Protein AF-A0A3N5R1Q4-F1 (afdb_monomer)

Mean predicted aligned error: 13.25 Å

Radius of gyration: 40.18 Å; Cα contacts (8 Å, |Δi|>4): 562; chains: 1; bounding box: 82×66×126 Å

Secondary structure (DSSP, 8-state):
-EEESS-S-----TTEEEEE-EEEPTTEEEEEEEESS-B--SSEEEEEE-S---EEEEEEE-EEEEEEEEEETTEE-TT-EEETSTT--B--TTSEEEEEEETT--EEEEEE-TTEEEESS-EEE-S--S-EE--EEEEE-SEEEEEEEEEETTEE-TT-EEETSSS--B--TTSEEEEEEETT--EEEEEE-TTEEEESS-EEE-S--S-B----EEEEE------------S--------SS----------SS-------PPPPP--

Nearest PDB structures (foldseek):
  6fwv-assembly2_B  TM=3.853E-01  e=6.418E-07  Bacillus anthracis
  6fwv-assembly1_A  TM=3.737E-01  e=1.645E-06  Bacillus anthracis
  8fia-assembly1_A-2  TM=6.520E-01  e=3.779E-04  Drosophila melanogaster
  5xya-assembly1_A  TM=3.324E-01  e=1.920E-05  Streptococcus pyogenes
  7edd-assembly1_A  TM=3.340E-01  e=3.238E-05  Streptococcus pyogenes

Solvent-accessible surface area (backbone atoms only — not comparable to full-atom values): 15985 Å² total; per-residue (Å²): 84,57,50,53,83,69,72,79,93,79,90,73,58,79,57,30,68,50,75,46,39,72,48,52,36,93,56,28,38,78,69,29,40,36,71,78,49,71,48,70,66,75,63,37,74,48,68,58,41,78,67,93,76,52,76,43,82,39,50,43,75,37,70,31,42,47,31,37,39,31,24,45,85,92,41,38,40,52,63,34,28,32,37,61,44,70,87,42,43,50,17,41,77,71,4,41,40,65,33,73,42,52,47,61,39,68,35,58,36,34,68,46,44,92,58,47,47,50,44,62,60,56,48,77,49,68,58,34,82,58,70,45,76,57,67,32,42,41,44,71,52,61,60,30,43,45,26,25,39,33,26,39,97,86,39,45,38,51,66,33,32,41,39,58,56,98,58,95,36,52,19,40,81,71,4,40,37,70,44,78,42,53,52,58,39,68,38,53,41,31,71,49,47,92,65,50,45,53,46,62,63,55,50,75,46,71,54,37,75,58,69,42,71,74,64,55,34,40,44,43,73,54,85,76,76,75,80,82,85,72,77,86,84,84,85,90,84,79,85,78,84,63,100,70,87,86,78,84,77,82,85,76,87,57,103,75,69,90,76,92,78,90,76,82,87,78,80,86,81,130

Sequence (270 aa):
GGSTDKNGNNSVNFGGSFTVTATPNTGYHFTGWTGSLSGTTNPMTISNVTANMTVTANFAINTYTISGTVTAGVSGVSNVTMNGLPGSPRTNASGQYSATVNHDSSHIVTPSLVNYSFIPASYTHSHVTANQTQNYTATASTNYEISGRVTRNGAGLPGVTMNGFSGTVTTNPSGDYTATVARGSTVTVRPSLSGYSFSPVSQTHVNVIANLQNQNFTASANSTTPSADGGGGGGGCFVIASASGSWVMCLLLLPAGLILSRFRSLAKKE

Structure (mmCIF, N/CA/C/O backbone):
data_AF-A0A3N5R1Q4-F1
#
_entry.id   AF-A0A3N5R1Q4-F1
#
loop_
_atom_site.group_PDB
_atom_site.id
_atom_site.type_symbol
_atom_site.label_atom_id
_atom_site.label_alt_id
_atom_site.label_comp_id
_atom_site.label_asym_id
_atom_site.label_entity_id
_atom_site.label_seq_id
_atom_site.pdbx_PDB_ins_code
_atom_site.Cartn_x
_atom_site.Cartn_y
_atom_site.Cartn_z
_atom_site.occupancy
_atom_site.B_iso_or_equiv
_atom_site.auth_seq_id
_atom_site.auth_comp_id
_atom_site.auth_asym_id
_atom_site.auth_atom_id
_atom_site.pdbx_PDB_model_num
ATOM 1 N N . GLY A 1 1 ? -8.948 -7.198 29.315 1.00 89.44 1 GLY A N 1
ATOM 2 C CA . GLY A 1 1 ? -9.545 -5.904 28.938 1.00 89.44 1 GLY A CA 1
ATOM 3 C C . GLY A 1 1 ? -9.941 -5.032 30.121 1.00 89.44 1 GLY A C 1
ATOM 4 O O . GLY A 1 1 ? -10.183 -3.853 29.922 1.00 89.44 1 GLY A O 1
ATOM 5 N N . GLY A 1 2 ? -9.990 -5.560 31.343 1.00 95.88 2 GLY A N 1
ATOM 6 C CA . GLY A 1 2 ? -10.344 -4.803 32.541 1.00 95.88 2 GLY A CA 1
ATOM 7 C C . GLY A 1 2 ? -10.473 -5.742 33.732 1.00 95.88 2 GLY A C 1
ATOM 8 O O . GLY A 1 2 ? -10.139 -6.926 33.618 1.00 95.88 2 GLY A O 1
ATOM 9 N N . SER A 1 3 ? -10.982 -5.227 34.842 1.00 95.62 3 SER A N 1
ATOM 10 C CA . SER A 1 3 ? -11.286 -5.986 36.054 1.00 95.62 3 SER A CA 1
ATOM 11 C C . SER A 1 3 ? -12.625 -5.557 36.654 1.00 95.62 3 SER A C 1
ATOM 13 O O . SER A 1 3 ? -13.217 -4.557 36.246 1.00 95.62 3 SER A O 1
ATOM 15 N N . THR A 1 4 ? -13.116 -6.329 37.621 1.00 94.94 4 THR A N 1
ATOM 16 C CA . THR A 1 4 ? -14.248 -5.952 38.476 1.00 94.94 4 THR A CA 1
ATOM 17 C C . THR A 1 4 ? -13.772 -5.750 39.909 1.00 94.94 4 THR A C 1
ATOM 19 O O . THR A 1 4 ? -12.896 -6.486 40.365 1.00 94.94 4 THR A O 1
ATOM 22 N N . ASP A 1 5 ? -14.386 -4.823 40.644 1.00 93.56 5 ASP A N 1
ATOM 23 C CA . ASP A 1 5 ? -14.094 -4.578 42.067 1.00 93.56 5 ASP A CA 1
ATOM 24 C C . ASP A 1 5 ? -14.436 -5.772 42.984 1.00 93.56 5 ASP A C 1
ATOM 26 O O . ASP A 1 5 ? -13.892 -5.885 44.080 1.00 93.56 5 ASP A O 1
ATOM 30 N N . LYS A 1 6 ? -15.309 -6.681 42.529 1.00 88.94 6 LYS A N 1
ATOM 31 C CA . LYS A 1 6 ? -15.751 -7.885 43.253 1.00 88.94 6 LYS A CA 1
ATOM 32 C C . LYS A 1 6 ? -15.556 -9.146 42.414 1.00 88.94 6 LYS A C 1
ATOM 34 O O . LYS A 1 6 ? -16.506 -9.711 41.883 1.00 88.94 6 LYS A O 1
ATOM 39 N N . ASN A 1 7 ? -14.302 -9.555 42.246 1.00 83.50 7 ASN A N 1
ATOM 40 C CA . ASN A 1 7 ? -13.957 -10.739 41.459 1.00 83.50 7 ASN A CA 1
ATOM 41 C C . 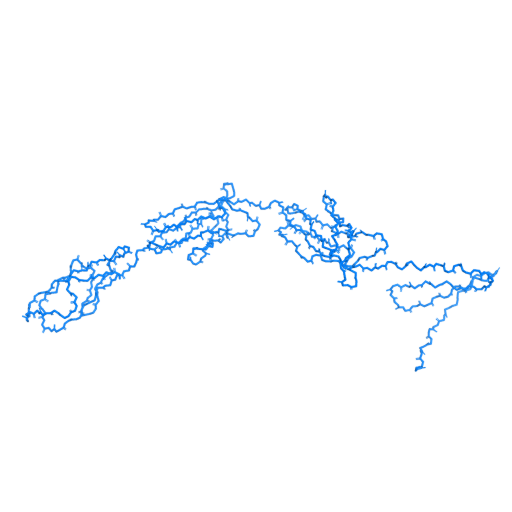ASN A 1 7 ? -14.159 -12.044 42.262 1.00 83.50 7 ASN A C 1
ATOM 43 O O . ASN A 1 7 ? -13.941 -12.066 43.472 1.00 83.50 7 ASN A O 1
ATOM 47 N N . GLY A 1 8 ? -14.538 -13.135 41.591 1.00 86.44 8 GLY A N 1
ATOM 48 C CA . GLY A 1 8 ? -14.773 -14.445 42.215 1.00 86.44 8 GLY A CA 1
ATOM 49 C C . GLY A 1 8 ? -16.121 -14.584 42.939 1.00 86.44 8 GLY A C 1
ATOM 50 O O . GLY A 1 8 ? -17.072 -13.844 42.681 1.00 86.44 8 GLY A O 1
ATOM 51 N N . ASN A 1 9 ? -16.217 -15.569 43.837 1.00 87.38 9 ASN A N 1
ATOM 52 C CA . ASN A 1 9 ? -17.453 -15.857 44.567 1.00 87.38 9 ASN A CA 1
ATOM 53 C C . ASN A 1 9 ? -17.674 -14.828 45.679 1.00 87.38 9 ASN A C 1
ATOM 55 O O . ASN A 1 9 ? -16.848 -14.691 46.579 1.00 87.38 9 ASN A O 1
ATOM 59 N N . ASN A 1 10 ? -18.816 -14.145 45.634 1.00 90.94 10 ASN A N 1
ATOM 60 C CA . ASN A 1 10 ? -19.224 -13.154 46.623 1.00 90.94 10 ASN A CA 1
ATOM 61 C C . ASN A 1 10 ? -20.573 -13.564 47.228 1.00 90.94 10 ASN A C 1
ATOM 63 O O . ASN A 1 10 ? -21.480 -13.960 46.497 1.00 90.94 10 ASN A O 1
ATOM 67 N N . SER A 1 11 ? -20.708 -13.463 48.551 1.00 91.25 11 SER A N 1
ATOM 68 C CA . SER A 1 11 ? -21.945 -13.810 49.263 1.00 91.25 11 SER A CA 1
ATOM 69 C C . SER A 1 11 ? -22.844 -12.590 49.442 1.00 91.25 11 SER A C 1
ATOM 71 O O . SER A 1 11 ? -22.376 -11.503 49.776 1.00 91.25 11 SER A O 1
ATOM 73 N N . VAL A 1 12 ? -24.147 -12.788 49.260 1.00 92.44 12 VAL A N 1
ATOM 74 C CA . VAL A 1 12 ? -25.190 -11.770 49.432 1.00 92.44 12 VAL A CA 1
ATOM 75 C C . VAL A 1 12 ? -26.334 -12.409 50.210 1.00 92.44 12 VAL A C 1
ATOM 77 O O . VAL A 1 12 ? -26.650 -13.577 49.990 1.00 92.44 12 VAL A O 1
ATOM 80 N N . ASN A 1 13 ? -26.948 -11.664 51.130 1.00 94.50 13 ASN A N 1
ATOM 81 C CA . ASN A 1 13 ? -28.128 -12.148 51.846 1.00 94.50 13 ASN A CA 1
ATOM 82 C C . ASN A 1 13 ? -29.277 -12.415 50.864 1.00 94.50 13 ASN A C 1
ATOM 84 O O . ASN A 1 13 ? -29.443 -11.676 49.894 1.00 94.50 13 ASN A O 1
ATOM 88 N N . PHE A 1 14 ? -30.097 -13.430 51.141 1.00 94.81 14 PHE A N 1
ATOM 89 C CA . PHE A 1 14 ? -31.295 -13.712 50.349 1.00 94.81 14 PHE A CA 1
ATOM 90 C C . PHE A 1 14 ? -32.215 -12.479 50.290 1.00 94.81 14 PHE A C 1
ATOM 92 O O . PHE A 1 14 ? -32.516 -11.876 51.319 1.00 94.81 14 PHE A O 1
ATOM 99 N N . GLY A 1 15 ? -32.630 -12.091 49.083 1.00 94.38 15 GLY A N 1
ATOM 100 C CA . GLY A 1 15 ? -33.403 -10.873 48.815 1.00 94.38 15 GLY A CA 1
ATOM 101 C C . GLY A 1 15 ? -32.589 -9.572 48.888 1.00 94.38 15 GLY A C 1
ATOM 102 O O . GLY A 1 15 ? -33.134 -8.490 48.679 1.00 94.38 15 GLY A O 1
ATOM 103 N N . GLY A 1 16 ? -31.287 -9.654 49.171 1.00 95.88 16 GLY A N 1
ATOM 104 C CA . GLY A 1 16 ? -30.383 -8.512 49.244 1.00 95.88 16 GLY A CA 1
ATOM 105 C C . GLY A 1 16 ? -30.008 -7.941 47.875 1.00 95.88 16 GLY A C 1
ATOM 106 O O . GLY A 1 16 ? -30.391 -8.460 46.825 1.00 95.88 16 GLY A O 1
ATOM 107 N N . SER A 1 17 ? -29.219 -6.867 47.900 1.00 93.56 17 SER A N 1
ATOM 108 C CA . SER A 1 17 ? -28.701 -6.202 46.701 1.00 93.56 17 SER A CA 1
ATOM 109 C C . SER A 1 17 ? -27.181 -6.320 46.617 1.00 93.56 17 SER A C 1
ATOM 111 O O . SER A 1 17 ? -26.494 -6.366 47.637 1.00 93.56 17 SER A O 1
ATOM 113 N N . PHE A 1 18 ? -26.653 -6.323 45.398 1.00 92.94 18 PHE A N 1
ATOM 114 C CA . PHE A 1 18 ? -25.229 -6.422 45.107 1.00 92.94 18 PHE A CA 1
ATOM 115 C C . PHE A 1 18 ? -24.842 -5.447 44.002 1.00 92.94 18 PHE A C 1
ATOM 117 O O . PHE A 1 18 ? -25.436 -5.464 42.929 1.00 92.94 18 PHE A O 1
ATOM 124 N N . THR A 1 19 ? -23.830 -4.618 44.244 1.00 94.25 19 THR A N 1
ATOM 125 C CA . THR A 1 19 ? -23.304 -3.690 43.235 1.00 94.25 19 THR A CA 1
ATOM 126 C C . THR A 1 19 ? -21.916 -4.128 42.812 1.00 94.25 19 THR A C 1
ATOM 128 O O . THR A 1 19 ? -21.058 -4.338 43.667 1.00 94.25 19 THR A O 1
ATOM 131 N N . VAL A 1 20 ? -21.677 -4.221 41.509 1.00 94.75 20 VAL A N 1
ATOM 132 C CA . VAL A 1 20 ? -20.375 -4.535 40.915 1.00 94.75 20 VAL A CA 1
ATOM 133 C C . VAL A 1 20 ? -19.974 -3.432 39.941 1.00 94.75 20 VAL A C 1
ATOM 135 O O . VAL A 1 20 ? -20.791 -2.940 39.162 1.00 94.75 20 VAL A O 1
ATOM 138 N N . THR A 1 21 ? -18.711 -3.030 40.001 1.00 96.62 21 THR A N 1
ATOM 139 C CA . THR A 1 21 ? -18.125 -2.001 39.142 1.00 96.62 21 THR A CA 1
ATOM 140 C C . THR A 1 21 ? -17.074 -2.638 38.247 1.00 96.62 21 THR A C 1
ATOM 142 O O . THR A 1 21 ? -16.165 -3.310 38.734 1.00 96.62 21 THR A O 1
ATOM 145 N N . ALA A 1 22 ? -17.188 -2.418 36.940 1.00 97.81 22 ALA A N 1
ATOM 146 C CA . ALA A 1 22 ? -16.168 -2.770 35.963 1.00 97.81 22 ALA A CA 1
ATOM 147 C C . ALA A 1 22 ? -15.206 -1.592 35.745 1.00 97.81 22 ALA A C 1
ATOM 149 O O . ALA A 1 22 ? -15.638 -0.479 35.444 1.00 97.81 22 ALA A O 1
ATOM 150 N N . THR A 1 23 ? -13.904 -1.857 35.813 1.00 97.81 23 THR A N 1
ATOM 151 C CA . THR A 1 23 ? -12.835 -0.890 35.534 1.00 97.81 23 THR A CA 1
ATOM 152 C C . THR A 1 23 ? -12.049 -1.362 34.309 1.00 97.81 23 THR A C 1
ATOM 154 O O . THR A 1 23 ? -11.341 -2.370 34.392 1.00 97.81 23 THR A O 1
ATOM 157 N N . PRO A 1 24 ? -12.176 -0.694 33.146 1.00 98.19 24 PRO A N 1
ATOM 158 C CA . PRO A 1 24 ? -11.383 -1.025 31.964 1.00 98.19 24 PRO A CA 1
ATOM 159 C C . PRO A 1 24 ? -9.888 -0.786 32.195 1.00 98.19 24 PRO A C 1
ATOM 161 O O . PRO A 1 24 ? -9.503 0.166 32.872 1.00 98.19 24 PRO A O 1
ATOM 164 N N . ASN A 1 25 ? -9.042 -1.618 31.585 1.00 98.06 25 ASN A N 1
ATOM 165 C CA . ASN A 1 25 ? -7.608 -1.330 31.501 1.00 98.06 25 ASN A CA 1
ATOM 166 C C . ASN A 1 25 ? -7.360 -0.184 30.504 1.00 98.06 25 ASN A C 1
ATOM 168 O O . ASN A 1 25 ? -8.176 0.050 29.611 1.00 98.06 25 ASN A O 1
ATOM 172 N N . THR A 1 26 ? -6.199 0.477 30.589 1.00 97.06 26 THR A N 1
ATOM 173 C CA . THR A 1 26 ? -5.763 1.460 29.581 1.00 97.06 26 THR A CA 1
ATOM 174 C C . THR A 1 26 ? -5.893 0.885 28.171 1.00 97.06 26 THR A C 1
ATOM 176 O O . THR A 1 26 ? -5.454 -0.234 27.904 1.00 97.06 26 THR A O 1
ATOM 179 N N . GLY A 1 27 ? -6.518 1.650 27.274 1.00 97.50 27 GLY A N 1
ATOM 180 C CA . GLY A 1 27 ? -6.748 1.237 25.892 1.00 97.50 27 GLY A CA 1
ATOM 181 C C . GLY A 1 27 ? -7.928 0.294 25.676 1.00 97.50 27 GLY A C 1
ATOM 182 O O . GLY A 1 27 ? -8.114 -0.166 24.556 1.00 97.50 27 GLY A O 1
ATOM 183 N N . TYR A 1 28 ? -8.737 0.017 26.698 1.00 98.50 28 TYR A N 1
ATOM 184 C CA . TYR A 1 28 ? -9.981 -0.743 26.588 1.00 98.50 28 TYR A CA 1
ATOM 185 C C . TYR A 1 28 ? -11.172 0.098 27.054 1.00 98.50 28 TYR A C 1
ATOM 187 O O . TYR A 1 28 ? -11.023 1.051 27.819 1.00 98.50 28 TYR A O 1
ATOM 195 N N . HIS A 1 29 ? -12.371 -0.297 26.640 1.00 97.94 29 HIS A N 1
ATOM 196 C CA . HIS A 1 29 ? -13.625 0.218 27.178 1.00 97.94 29 HIS A CA 1
ATOM 197 C C . HIS A 1 29 ? -14.546 -0.928 27.596 1.00 97.94 29 HIS A C 1
ATOM 199 O O . HIS A 1 29 ? -14.464 -2.051 27.090 1.00 97.94 29 HIS A O 1
ATOM 205 N N . PHE A 1 30 ? -15.421 -0.637 28.554 1.00 98.25 30 PHE A N 1
ATOM 206 C CA . PHE A 1 30 ? -16.469 -1.553 28.982 1.00 98.25 30 PHE A CA 1
ATOM 207 C C . PHE A 1 30 ? -17.562 -1.629 27.908 1.00 98.25 30 PHE A C 1
ATOM 209 O O . PHE A 1 30 ? -18.030 -0.598 27.432 1.00 98.25 30 PHE A O 1
ATOM 216 N N . THR A 1 31 ? -17.961 -2.843 27.532 1.00 98.00 31 THR A N 1
ATOM 217 C CA . THR A 1 31 ? -18.968 -3.084 26.477 1.00 98.00 31 THR A CA 1
ATOM 218 C C . THR A 1 31 ? -20.303 -3.564 27.028 1.00 98.00 31 THR A C 1
ATOM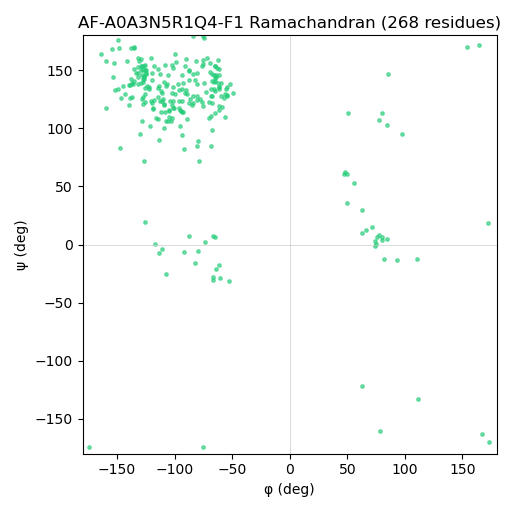 220 O O . THR A 1 31 ? -21.336 -3.339 26.405 1.00 98.00 31 THR A O 1
ATOM 223 N N . GLY A 1 32 ? -20.306 -4.195 28.203 1.00 97.81 32 GLY A N 1
ATOM 224 C CA . GLY A 1 32 ? -21.527 -4.673 28.834 1.00 97.81 32 GLY A CA 1
ATOM 225 C C . GLY A 1 32 ? -21.305 -5.851 29.772 1.00 97.81 32 GLY A C 1
ATOM 226 O O . GLY A 1 32 ? -20.237 -6.463 29.820 1.00 97.81 32 GLY A O 1
ATOM 227 N N . TRP A 1 33 ? -22.353 -6.170 30.516 1.00 97.50 33 TRP A N 1
ATOM 228 C CA . TRP A 1 33 ? -22.472 -7.342 31.369 1.00 97.50 33 TRP A CA 1
ATOM 229 C C . TRP A 1 33 ? -23.153 -8.482 30.610 1.00 97.50 33 TRP A C 1
ATOM 231 O O . TRP A 1 33 ? -24.052 -8.240 29.802 1.00 97.50 33 TRP A O 1
ATOM 241 N N . THR A 1 34 ? -22.746 -9.717 30.892 1.00 96.88 34 THR A N 1
ATOM 242 C CA . THR A 1 34 ? -23.385 -10.956 30.413 1.00 96.88 34 THR A CA 1
ATOM 243 C C . THR A 1 34 ? -23.511 -11.980 31.546 1.00 96.88 34 THR A C 1
ATOM 245 O O . THR A 1 34 ? -22.932 -11.802 32.620 1.00 96.88 34 THR A O 1
ATOM 248 N N . GLY A 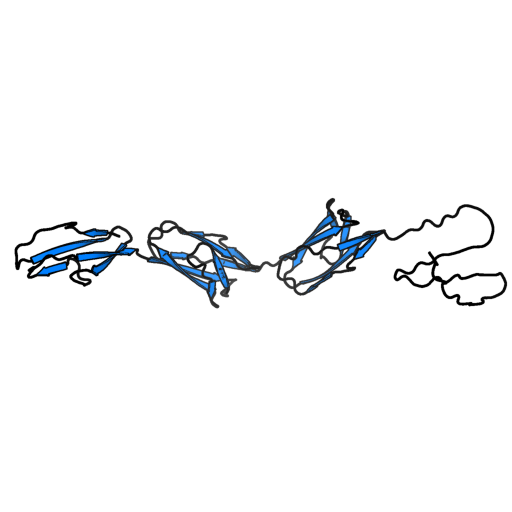1 35 ? -24.258 -13.065 31.306 1.00 94.19 35 GLY A N 1
ATOM 249 C CA . GLY A 1 35 ? -24.492 -14.151 32.261 1.00 94.19 35 GLY A CA 1
ATOM 250 C C . GLY A 1 35 ? -25.941 -14.171 32.741 1.00 94.19 35 GLY A C 1
ATOM 251 O O . GLY A 1 35 ? -26.861 -14.065 31.936 1.00 94.19 35 GLY A O 1
ATOM 252 N N . SER A 1 36 ? -26.149 -14.286 34.052 1.00 93.19 36 SER A N 1
ATOM 253 C CA . SER A 1 36 ? -27.472 -14.243 34.689 1.00 93.19 36 SER A CA 1
ATOM 254 C C . SER A 1 36 ? -28.202 -12.912 34.482 1.00 93.19 36 SER A C 1
ATOM 256 O O . SER A 1 36 ? -29.411 -12.850 34.679 1.00 93.19 36 SER A O 1
ATOM 258 N N . LEU A 1 37 ? -27.481 -11.854 34.102 1.00 88.62 37 LEU A N 1
ATOM 259 C CA . LEU A 1 37 ? -28.024 -10.559 33.705 1.00 88.62 37 LEU A CA 1
ATOM 260 C C . LEU A 1 37 ? -27.225 -9.995 32.531 1.00 88.62 37 LEU A C 1
ATOM 262 O O . LEU A 1 37 ? -26.055 -10.329 32.336 1.00 88.62 37 LEU A O 1
ATOM 266 N N . SER A 1 38 ? -27.856 -9.088 31.791 1.00 93.56 38 SER A N 1
ATOM 267 C CA . SER A 1 38 ? -27.233 -8.341 30.702 1.00 93.56 38 SER A CA 1
ATOM 268 C C . SER A 1 38 ? -27.528 -6.852 30.819 1.00 93.56 38 SER A C 1
ATOM 270 O O . SER A 1 38 ? -28.609 -6.466 31.261 1.00 93.56 38 SER A O 1
ATOM 272 N N . GLY A 1 39 ? -26.597 -6.011 30.383 1.00 93.75 39 GLY A N 1
ATOM 273 C CA . GLY A 1 39 ? -26.804 -4.564 30.345 1.00 93.75 39 GLY A CA 1
ATOM 274 C C . GLY A 1 39 ? -25.505 -3.793 30.174 1.00 93.75 39 GLY A C 1
ATOM 275 O O . GLY A 1 39 ? -24.422 -4.362 30.250 1.00 93.75 39 GLY A O 1
ATOM 276 N N . THR A 1 40 ? -25.605 -2.488 29.953 1.00 96.69 40 THR A N 1
ATOM 277 C CA . THR A 1 40 ? -24.446 -1.605 29.727 1.00 96.69 40 THR A CA 1
ATOM 278 C C . THR A 1 40 ? -24.205 -0.621 30.872 1.00 96.69 40 THR A C 1
ATOM 280 O O . THR A 1 40 ? -23.214 0.104 30.859 1.00 96.69 40 THR A O 1
ATOM 283 N N . THR A 1 41 ? -25.074 -0.604 31.887 1.00 97.19 41 THR A N 1
ATOM 284 C CA . THR A 1 41 ? -24.926 0.252 33.070 1.00 97.19 41 THR A CA 1
ATOM 285 C C . THR A 1 41 ? -23.717 -0.178 33.900 1.00 97.19 41 THR A C 1
ATOM 287 O O . THR A 1 41 ? -23.595 -1.345 34.268 1.00 97.19 41 THR A O 1
ATOM 290 N N . ASN A 1 42 ? -22.830 0.763 34.212 1.00 96.31 42 ASN A N 1
ATOM 291 C CA . ASN A 1 42 ? -21.654 0.533 35.044 1.00 96.31 42 ASN A CA 1
ATOM 292 C C . ASN A 1 42 ? -21.456 1.730 35.995 1.00 96.31 42 ASN A C 1
ATOM 294 O O . ASN A 1 42 ? -21.278 2.842 35.491 1.00 96.31 42 ASN A O 1
ATOM 298 N N . PRO A 1 43 ? -21.476 1.543 37.330 1.00 96.31 43 PRO A N 1
ATOM 299 C CA . PRO A 1 43 ? -21.662 0.279 38.061 1.00 96.31 43 PRO A CA 1
ATOM 300 C C . PRO A 1 43 ? -23.026 -0.390 37.830 1.00 96.31 43 PRO A C 1
ATOM 302 O O . PRO A 1 43 ? -24.018 0.290 37.580 1.00 96.31 43 PRO A O 1
ATOM 305 N N . MET A 1 44 ? -23.087 -1.719 37.938 1.00 94.88 44 MET A N 1
ATOM 306 C CA . MET A 1 44 ? -24.337 -2.485 37.882 1.00 94.88 44 MET A CA 1
ATOM 307 C C . MET A 1 44 ? -24.802 -2.848 39.286 1.00 94.88 44 MET A C 1
ATOM 309 O O . MET A 1 44 ? -24.041 -3.429 40.057 1.00 94.88 44 MET A O 1
ATOM 313 N N . THR A 1 45 ? -26.070 -2.571 39.589 1.00 94.69 45 THR A N 1
ATOM 314 C CA . THR A 1 45 ? -26.719 -3.003 40.832 1.00 94.69 45 THR A CA 1
ATOM 315 C C . THR A 1 45 ? -27.745 -4.085 40.533 1.00 94.69 45 THR A C 1
ATOM 317 O O . THR A 1 45 ? -28.708 -3.867 39.803 1.00 94.69 45 THR A O 1
ATOM 320 N N . ILE A 1 46 ? -27.540 -5.248 41.136 1.00 92.00 46 ILE A N 1
ATOM 321 C CA . ILE A 1 46 ? -28.463 -6.374 41.159 1.00 92.00 46 ILE A CA 1
ATOM 322 C C . ILE A 1 46 ? -29.293 -6.241 42.430 1.00 92.00 46 ILE A C 1
ATOM 324 O O . ILE A 1 46 ? -28.732 -6.163 43.520 1.00 92.00 46 ILE A O 1
ATOM 328 N N . SER A 1 47 ? -30.615 -6.195 42.308 1.00 93.81 47 SER A N 1
ATOM 329 C CA . SER A 1 47 ? -31.525 -6.155 43.456 1.00 93.81 47 SER A CA 1
ATOM 330 C C . SER A 1 47 ? -32.253 -7.486 43.607 1.00 93.81 47 SER A C 1
ATOM 332 O O . SER A 1 47 ? -32.429 -8.208 42.626 1.00 93.81 47 SER A O 1
ATOM 334 N N . ASN A 1 48 ? -32.676 -7.797 44.834 1.00 93.06 48 ASN A N 1
ATOM 335 C CA . ASN A 1 48 ? -33.459 -8.988 45.157 1.00 93.06 48 ASN A CA 1
ATOM 336 C C . ASN A 1 48 ? -32.785 -10.311 44.727 1.00 93.06 48 ASN A C 1
ATOM 338 O O . ASN A 1 48 ? -33.373 -11.135 44.024 1.00 93.06 48 ASN A O 1
ATOM 342 N N . VAL A 1 49 ? -31.530 -10.518 45.141 1.00 93.81 49 VAL A N 1
ATOM 343 C CA . VAL A 1 49 ? -30.765 -11.741 44.845 1.00 93.81 49 VAL A CA 1
ATOM 344 C C . VAL A 1 49 ? -31.353 -12.920 45.624 1.00 93.81 49 VAL A C 1
ATOM 346 O O . VAL A 1 49 ? -31.222 -13.003 46.842 1.00 93.81 49 VAL A O 1
ATOM 349 N N . THR A 1 50 ? -32.006 -13.845 44.923 1.00 95.50 50 THR A N 1
ATOM 350 C CA . THR A 1 50 ? -32.700 -15.005 45.524 1.00 95.50 50 THR A CA 1
ATOM 351 C C . THR A 1 50 ? -32.070 -16.353 45.168 1.00 95.50 50 THR A C 1
ATOM 353 O 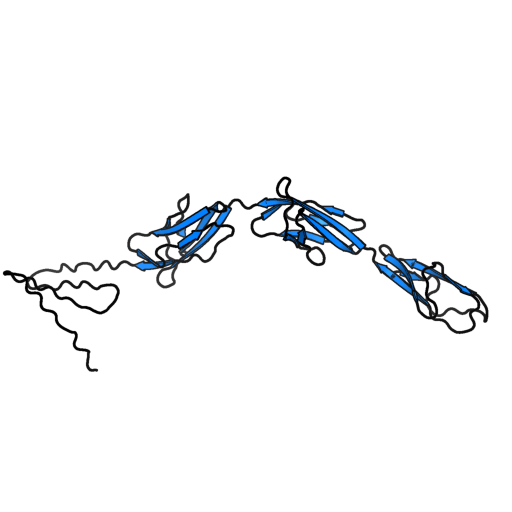O . THR A 1 50 ? -32.444 -17.378 45.733 1.00 95.50 50 THR A O 1
ATOM 356 N N . ALA A 1 51 ? -31.090 -16.365 44.265 1.00 94.44 51 ALA A N 1
ATOM 357 C CA . ALA A 1 51 ? -30.340 -17.546 43.855 1.00 94.44 51 ALA A CA 1
ATOM 358 C C . ALA A 1 51 ? -28.904 -17.157 43.481 1.00 94.44 51 ALA A C 1
ATOM 360 O O . ALA A 1 51 ? -28.592 -15.975 43.325 1.00 94.44 51 ALA A O 1
ATOM 361 N N . ASN A 1 52 ? -28.035 -18.154 43.309 1.00 93.50 52 ASN A N 1
ATOM 362 C CA . ASN A 1 52 ? -26.680 -17.927 42.810 1.00 93.50 52 ASN A CA 1
ATOM 363 C C . ASN A 1 52 ? -26.728 -17.327 41.400 1.00 93.50 52 ASN A C 1
ATOM 365 O O . ASN A 1 52 ? -27.451 -17.818 40.533 1.00 93.50 52 ASN A O 1
ATOM 369 N N . MET A 1 53 ? -25.928 -16.287 41.169 1.00 93.19 53 MET A N 1
ATOM 370 C CA . MET A 1 53 ? -25.845 -15.590 39.887 1.00 93.19 53 MET A CA 1
ATOM 371 C C . MET A 1 53 ? -24.402 -15.555 39.399 1.00 93.19 53 MET A C 1
ATOM 373 O O . MET A 1 53 ? -23.466 -15.437 40.188 1.00 93.19 53 MET A O 1
ATOM 377 N N . THR A 1 54 ? -24.225 -15.617 38.085 1.00 93.38 54 THR A N 1
ATOM 378 C CA . THR A 1 54 ? -22.930 -15.426 37.434 1.00 93.38 54 THR A CA 1
ATOM 379 C C . THR A 1 54 ? -23.040 -14.227 36.516 1.00 93.38 54 THR A C 1
ATOM 381 O O . THR A 1 54 ? -23.830 -14.240 35.578 1.00 93.38 54 THR A O 1
ATOM 384 N N . VAL A 1 55 ? -22.257 -13.187 36.783 1.00 94.00 55 VAL A N 1
ATOM 385 C CA . VAL A 1 55 ? -22.164 -12.002 35.925 1.00 94.00 55 VAL A CA 1
ATOM 386 C C . VAL A 1 55 ? -20.735 -11.845 35.431 1.00 94.00 55 VAL A C 1
ATOM 388 O O . VAL A 1 55 ? -19.781 -12.119 36.154 1.00 94.00 55 VAL A O 1
ATOM 391 N N . THR A 1 56 ? -20.576 -11.440 34.178 1.00 95.56 56 THR A N 1
ATOM 392 C CA . THR A 1 56 ? -19.274 -11.266 33.529 1.00 95.56 56 THR A CA 1
ATOM 393 C C . THR A 1 56 ? -19.190 -9.876 32.916 1.00 95.56 56 THR A C 1
ATOM 395 O O . THR A 1 56 ? -20.076 -9.480 32.162 1.00 95.56 56 THR A O 1
ATOM 398 N N . ALA A 1 57 ? -18.130 -9.133 33.246 1.00 96.88 57 ALA A N 1
ATOM 399 C CA . ALA A 1 57 ? -17.811 -7.860 32.605 1.00 96.88 57 ALA A CA 1
ATOM 400 C C . ALA A 1 57 ? -17.101 -8.104 31.269 1.00 96.88 57 ALA A C 1
ATOM 402 O O . ALA A 1 57 ? -16.073 -8.782 31.229 1.00 96.88 57 ALA A O 1
ATOM 403 N N . ASN A 1 58 ? -17.601 -7.503 30.193 1.00 97.81 58 ASN A N 1
ATOM 404 C CA . ASN A 1 58 ? -17.009 -7.611 28.864 1.00 97.81 58 ASN A CA 1
ATOM 405 C C . ASN A 1 58 ? -16.322 -6.301 28.484 1.00 97.81 58 ASN A C 1
ATOM 407 O O . ASN A 1 58 ? -16.862 -5.208 28.681 1.00 97.81 58 ASN A O 1
ATOM 411 N N . PHE A 1 59 ? -15.145 -6.408 27.877 1.00 98.44 59 PHE A N 1
ATOM 412 C CA . PHE A 1 59 ? -14.336 -5.267 27.462 1.00 98.44 59 PHE A CA 1
ATOM 413 C C . PHE A 1 59 ? -13.867 -5.454 26.024 1.00 98.44 59 PHE A C 1
ATOM 415 O O . PHE A 1 59 ? -13.503 -6.565 25.640 1.00 98.44 59 PHE A O 1
ATOM 422 N N . ALA A 1 60 ? -13.791 -4.361 25.272 1.00 98.19 60 ALA A N 1
ATOM 423 C CA . ALA A 1 60 ? -13.199 -4.335 23.940 1.00 98.19 60 ALA A CA 1
ATOM 424 C C . ALA A 1 60 ? -12.014 -3.370 23.907 1.00 98.19 60 ALA A C 1
ATOM 426 O O . ALA A 1 60 ? -11.987 -2.377 24.636 1.00 98.19 60 ALA A O 1
ATOM 427 N N . ILE A 1 61 ? -11.013 -3.693 23.087 1.00 98.31 61 ILE A N 1
ATOM 428 C CA . ILE A 1 61 ? -9.886 -2.794 22.845 1.00 98.31 61 ILE A CA 1
ATOM 429 C C . ILE A 1 61 ? -10.384 -1.566 22.078 1.00 98.31 61 ILE A C 1
ATOM 431 O O . ILE A 1 61 ? -11.235 -1.669 21.192 1.00 98.31 61 ILE A O 1
ATOM 435 N N . ASN A 1 62 ? -9.870 -0.396 22.431 1.00 98.38 62 ASN A N 1
ATOM 436 C CA . ASN A 1 62 ? -10.115 0.824 21.683 1.00 98.38 62 ASN A CA 1
ATOM 437 C C . ASN A 1 62 ? -9.437 0.713 20.320 1.00 98.38 62 ASN A C 1
ATOM 439 O O . ASN A 1 62 ? -8.376 0.098 20.178 1.00 98.38 62 ASN A O 1
ATOM 443 N N . THR A 1 63 ? -10.052 1.321 19.316 1.00 98.44 63 THR A N 1
ATOM 444 C CA . THR A 1 63 ? -9.517 1.339 17.960 1.00 98.44 63 THR A CA 1
ATOM 445 C C . THR A 1 63 ? -9.411 2.768 17.459 1.00 98.44 63 THR A C 1
ATOM 447 O O . THR A 1 63 ? -10.177 3.641 17.868 1.00 98.44 63 THR A O 1
ATOM 450 N N . TYR A 1 64 ? -8.439 2.997 16.585 1.00 98.69 64 TYR A N 1
ATOM 451 C CA . TYR A 1 64 ? -8.158 4.287 15.972 1.00 98.69 64 TYR A CA 1
ATOM 452 C C . TYR A 1 64 ? -7.994 4.129 14.471 1.00 98.69 64 TYR A C 1
ATOM 454 O O . TYR A 1 64 ? -7.730 3.037 13.970 1.00 98.69 64 TYR A O 1
ATOM 462 N N . THR A 1 65 ? -8.140 5.227 13.743 1.00 98.62 65 THR A N 1
ATOM 463 C CA . THR A 1 65 ? -7.946 5.245 12.296 1.00 98.62 65 THR A CA 1
ATOM 464 C C . THR A 1 65 ? -6.593 5.839 11.938 1.00 98.62 65 THR A C 1
ATOM 466 O O . THR A 1 65 ? -6.270 6.946 12.374 1.00 98.62 65 THR A O 1
ATOM 469 N N . ILE A 1 66 ? -5.841 5.143 11.087 1.00 98.75 66 ILE A N 1
ATOM 470 C CA . ILE A 1 66 ? -4.743 5.729 10.316 1.00 98.75 66 ILE A CA 1
ATOM 471 C C . ILE A 1 66 ? -5.274 5.980 8.910 1.00 98.75 66 ILE A C 1
ATOM 473 O O . ILE A 1 66 ? -5.646 5.042 8.203 1.00 98.75 66 ILE A O 1
ATOM 477 N N . SER A 1 67 ? -5.311 7.242 8.504 1.00 98.56 67 SER A N 1
ATOM 478 C CA . SER A 1 67 ? -5.859 7.654 7.211 1.00 98.56 67 SER A CA 1
ATOM 479 C C . SER A 1 67 ? -4.967 8.661 6.508 1.00 98.56 67 SER A C 1
ATOM 481 O O . SER A 1 67 ? -4.047 9.222 7.095 1.00 98.56 67 SER A O 1
ATOM 483 N N . GLY A 1 68 ? -5.259 8.931 5.246 1.00 98.56 68 GLY A N 1
ATOM 484 C CA . GLY A 1 68 ? -4.589 9.995 4.524 1.00 98.56 68 GLY A CA 1
ATOM 485 C C . GLY A 1 68 ? -4.840 9.930 3.037 1.00 98.56 68 GLY A C 1
ATOM 486 O O . GLY A 1 68 ? -5.773 9.273 2.570 1.00 98.56 68 GLY A O 1
ATOM 487 N N . THR A 1 69 ? -4.001 10.641 2.297 1.00 98.56 69 THR A N 1
ATOM 488 C CA . THR A 1 69 ? -4.078 10.731 0.842 1.00 98.56 69 THR A CA 1
ATOM 489 C C . THR A 1 69 ? -2.750 10.401 0.190 1.00 98.56 69 THR A C 1
ATOM 491 O O . THR A 1 69 ? -1.684 10.641 0.755 1.00 98.56 69 THR A O 1
ATOM 494 N N . VAL A 1 70 ? -2.828 9.864 -1.022 1.00 98.69 70 VAL A N 1
ATOM 495 C CA . VAL A 1 70 ? -1.698 9.701 -1.925 1.00 98.69 70 VAL A CA 1
ATOM 496 C C . VAL A 1 70 ? -1.975 10.501 -3.191 1.00 98.69 70 VAL A C 1
ATOM 498 O O . VAL A 1 70 ? -2.941 10.214 -3.902 1.00 98.69 70 VAL A O 1
ATOM 501 N N . THR A 1 71 ? -1.150 11.509 -3.475 1.00 98.25 71 THR A N 1
ATOM 502 C CA . THR A 1 71 ? -1.372 12.431 -4.598 1.00 98.25 71 THR A CA 1
ATOM 503 C C . THR A 1 71 ? -0.168 12.530 -5.526 1.00 98.25 71 THR A C 1
ATOM 505 O O . THR A 1 71 ? 0.977 12.499 -5.091 1.00 98.25 71 THR A O 1
ATOM 508 N N . ALA A 1 72 ? -0.422 12.682 -6.824 1.00 95.88 72 ALA A N 1
ATOM 509 C CA . ALA A 1 72 ? 0.563 13.084 -7.820 1.00 95.88 72 ALA A CA 1
ATOM 510 C C . ALA A 1 72 ? 0.223 14.514 -8.260 1.00 95.88 72 ALA A C 1
ATOM 512 O O . ALA A 1 72 ? -0.723 14.744 -9.020 1.00 95.88 72 ALA A O 1
ATOM 513 N N . GLY A 1 73 ? 0.944 15.496 -7.714 1.00 92.00 73 GLY A N 1
ATOM 514 C CA . GLY A 1 73 ? 0.534 16.898 -7.793 1.00 92.00 73 GLY A CA 1
ATOM 515 C C . GLY A 1 73 ? -0.803 17.112 -7.074 1.00 92.00 73 GLY A C 1
ATOM 516 O O . GLY A 1 73 ? -0.927 16.803 -5.892 1.00 92.00 73 GLY A O 1
ATOM 517 N N . VAL A 1 74 ? -1.811 17.610 -7.794 1.00 91.38 74 VAL A N 1
ATOM 518 C CA . VAL A 1 74 ? -3.173 17.839 -7.263 1.00 91.38 74 VAL A CA 1
ATOM 519 C C . VAL A 1 74 ? -4.123 16.655 -7.469 1.00 91.38 74 VAL A C 1
ATOM 521 O O . VAL A 1 74 ? -5.255 16.686 -6.997 1.00 91.38 74 VAL A O 1
ATOM 524 N N . SER A 1 75 ? -3.692 15.620 -8.196 1.00 94.94 75 SER A N 1
ATOM 525 C CA . SER A 1 75 ? -4.537 14.466 -8.518 1.00 94.94 75 SER A CA 1
ATOM 526 C C . SER A 1 75 ? -4.344 13.348 -7.501 1.00 94.94 75 SER A C 1
ATOM 528 O O . SER A 1 75 ? -3.211 12.983 -7.189 1.00 94.94 75 SER A O 1
ATOM 530 N N . GLY A 1 76 ? -5.442 12.768 -7.018 1.00 97.12 76 GLY A N 1
ATOM 531 C CA . GLY A 1 76 ? -5.398 11.540 -6.228 1.00 97.12 76 GLY A CA 1
ATOM 532 C C . GLY A 1 76 ? -4.896 10.358 -7.058 1.00 97.12 76 GLY A C 1
ATOM 533 O O . GLY A 1 76 ? -5.242 10.225 -8.232 1.00 97.12 76 GLY A O 1
ATOM 534 N N . VAL A 1 77 ? -4.076 9.495 -6.459 1.00 97.62 77 VAL A N 1
ATOM 535 C CA . VAL A 1 77 ? -3.575 8.278 -7.111 1.00 97.62 77 VAL A CA 1
ATOM 536 C C . VAL A 1 77 ? -4.311 7.075 -6.549 1.00 97.62 77 VAL A C 1
ATOM 538 O O . VAL A 1 77 ? -4.179 6.758 -5.369 1.00 97.62 77 VAL A O 1
ATOM 541 N N . SER A 1 7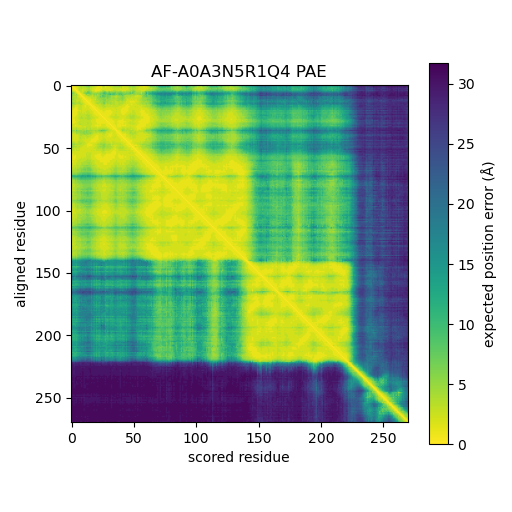8 ? -5.081 6.396 -7.396 1.00 97.94 78 SER A N 1
ATOM 542 C CA . SER A 1 78 ? -5.838 5.200 -7.019 1.00 97.94 78 SER A CA 1
ATOM 543 C C . SER A 1 78 ? -4.980 3.935 -7.027 1.00 97.94 78 SER A C 1
ATOM 545 O O . SER A 1 78 ? -3.979 3.857 -7.737 1.00 97.94 78 SER A O 1
ATOM 547 N N . ASN A 1 79 ? -5.420 2.921 -6.279 1.00 97.94 79 ASN A N 1
ATOM 548 C CA . ASN A 1 79 ? -4.829 1.584 -6.202 1.00 97.94 79 ASN A CA 1
ATOM 549 C C . ASN A 1 79 ? -3.431 1.508 -5.572 1.00 97.94 79 ASN A C 1
ATOM 551 O O . ASN A 1 79 ? -2.799 0.451 -5.625 1.00 97.94 79 ASN A O 1
ATOM 555 N N . VAL A 1 80 ? -2.966 2.572 -4.917 1.00 98.50 80 VAL A N 1
ATOM 556 C CA . VAL A 1 80 ? -1.750 2.521 -4.101 1.00 98.50 80 VAL A CA 1
ATOM 557 C C . VAL A 1 80 ? -2.027 1.626 -2.903 1.00 98.50 80 VAL A C 1
ATOM 559 O O . VAL A 1 80 ? -2.960 1.881 -2.148 1.00 98.50 80 VAL A O 1
ATOM 562 N N . THR A 1 81 ? -1.239 0.566 -2.741 1.00 98.62 81 THR A N 1
ATOM 563 C CA . THR A 1 81 ? -1.369 -0.375 -1.622 1.00 98.62 81 THR A CA 1
ATOM 564 C C . THR A 1 81 ? -0.573 0.136 -0.427 1.00 98.62 81 THR A C 1
ATOM 566 O O . THR A 1 81 ? 0.628 0.375 -0.547 1.00 98.62 81 THR A O 1
ATOM 569 N N . MET A 1 82 ? -1.223 0.283 0.728 1.00 98.56 82 MET A N 1
ATOM 570 C CA . MET A 1 82 ? -0.599 0.754 1.968 1.00 98.56 82 MET A CA 1
ATOM 571 C C . MET A 1 82 ? -0.098 -0.436 2.792 1.00 98.56 82 MET A C 1
ATOM 573 O O . MET A 1 82 ? -0.779 -0.920 3.701 1.00 98.56 82 MET A O 1
ATOM 577 N N . ASN A 1 83 ? 1.087 -0.945 2.450 1.00 98.44 83 ASN A N 1
ATOM 578 C CA . ASN A 1 83 ? 1.668 -2.101 3.137 1.00 98.44 83 ASN A CA 1
ATOM 579 C C . ASN A 1 83 ? 1.982 -1.759 4.597 1.00 98.44 83 ASN A C 1
ATOM 581 O O . ASN A 1 83 ? 2.418 -0.648 4.885 1.00 98.44 83 ASN A O 1
ATOM 585 N N . GLY A 1 84 ? 1.783 -2.720 5.501 1.00 97.50 84 GLY A N 1
ATOM 586 C CA . GLY A 1 84 ? 2.018 -2.558 6.942 1.00 97.50 84 GLY A CA 1
ATOM 587 C C . GLY A 1 84 ? 0.790 -2.128 7.754 1.00 97.50 84 GLY A C 1
ATOM 588 O O . GLY A 1 84 ? 0.796 -2.274 8.977 1.00 97.50 84 GLY A O 1
ATOM 589 N N . LEU A 1 85 ? -0.284 -1.674 7.096 1.00 98.38 85 LEU A N 1
ATOM 590 C CA . LEU A 1 85 ? -1.594 -1.483 7.729 1.00 98.38 85 LEU A CA 1
ATOM 591 C C . LEU A 1 85 ? -2.435 -2.776 7.689 1.00 98.38 85 LEU A C 1
ATOM 593 O O . LEU A 1 85 ? -2.312 -3.555 6.733 1.00 98.38 85 LEU A O 1
ATOM 597 N N . PRO A 1 86 ? -3.329 -3.005 8.675 1.00 98.06 86 PRO A N 1
ATOM 598 C CA . PRO A 1 86 ? -4.251 -4.139 8.665 1.00 98.06 86 PRO A CA 1
ATOM 599 C C . PRO A 1 86 ? -5.077 -4.195 7.375 1.00 98.06 86 PRO A C 1
ATOM 601 O O . PRO A 1 86 ? -5.664 -3.200 6.957 1.00 98.06 86 PRO A O 1
ATOM 604 N N . GLY A 1 87 ? -5.090 -5.359 6.722 1.00 97.12 87 GLY A N 1
ATOM 605 C CA . GLY A 1 87 ? -5.807 -5.571 5.459 1.00 97.12 87 GLY A CA 1
ATOM 606 C C . GLY A 1 87 ? -5.164 -4.938 4.218 1.00 97.12 87 GLY A C 1
ATOM 607 O O . GLY A 1 87 ? -5.696 -5.123 3.130 1.00 97.12 87 GLY A O 1
ATOM 608 N N . SER A 1 88 ? -4.029 -4.234 4.355 1.00 97.56 88 SER A N 1
ATOM 609 C CA . SER A 1 88 ? -3.300 -3.593 3.243 1.00 97.56 88 SER A CA 1
ATOM 610 C C . SER A 1 88 ? -4.221 -2.785 2.314 1.00 97.56 88 SER A C 1
ATOM 612 O O . SER A 1 88 ? -4.347 -3.104 1.127 1.00 97.56 88 SER A O 1
ATOM 614 N N . PRO A 1 89 ? -4.907 -1.756 2.847 1.00 98.25 89 PRO A N 1
ATOM 615 C CA . PRO A 1 89 ? -5.913 -1.025 2.097 1.00 98.25 89 PRO A CA 1
ATOM 616 C C . PRO A 1 89 ? -5.302 -0.362 0.865 1.00 98.25 89 PRO A C 1
ATOM 618 O O . PRO A 1 89 ? -4.125 0.015 0.841 1.00 98.25 89 PRO A O 1
ATOM 621 N N . ARG A 1 90 ? -6.141 -0.198 -0.156 1.00 98.62 90 ARG A N 1
ATOM 622 C CA . ARG A 1 90 ? -5.794 0.518 -1.379 1.00 98.62 90 ARG A CA 1
ATOM 623 C C . ARG A 1 90 ? -6.466 1.875 -1.421 1.00 98.62 90 ARG A C 1
ATOM 625 O O . ARG A 1 90 ? -7.599 2.020 -0.965 1.00 98.62 90 ARG A O 1
ATOM 632 N N . THR A 1 91 ? -5.783 2.852 -2.003 1.00 98.75 91 THR A N 1
ATOM 633 C CA . THR A 1 91 ? -6.368 4.173 -2.218 1.00 98.75 91 THR A CA 1
ATOM 634 C C . THR A 1 91 ? -7.530 4.132 -3.214 1.00 98.75 91 THR A C 1
ATOM 636 O O . THR A 1 91 ? -7.473 3.455 -4.247 1.00 98.75 91 THR A O 1
ATOM 639 N N . ASN A 1 92 ? -8.587 4.892 -2.929 1.00 98.38 92 ASN A N 1
ATOM 640 C CA . ASN A 1 92 ? -9.720 5.078 -3.840 1.00 98.38 92 ASN A CA 1
ATOM 641 C C . ASN A 1 92 ? -9.369 6.030 -5.012 1.00 98.38 92 ASN A C 1
ATOM 643 O O . ASN A 1 92 ? -8.222 6.448 -5.170 1.00 98.38 92 ASN A O 1
ATOM 647 N N . ALA A 1 93 ? -10.351 6.386 -5.849 1.00 97.12 93 ALA A N 1
ATOM 648 C CA . ALA A 1 93 ? -10.151 7.275 -7.003 1.00 97.12 93 ALA A CA 1
ATOM 649 C C . ALA A 1 93 ? -9.637 8.683 -6.633 1.00 97.12 93 ALA A C 1
ATOM 651 O O . ALA A 1 93 ? -8.921 9.293 -7.420 1.00 97.12 93 ALA A O 1
ATOM 652 N N . SER A 1 94 ? -9.961 9.186 -5.437 1.00 97.62 94 SER A N 1
ATOM 653 C CA . SER A 1 94 ? -9.461 10.466 -4.919 1.00 97.62 94 SER A CA 1
ATOM 654 C C . SER A 1 94 ? -8.127 10.336 -4.172 1.00 97.62 94 SER A C 1
ATOM 656 O O . SER A 1 94 ? -7.652 11.307 -3.590 1.00 97.62 94 SER A O 1
ATOM 658 N N . GLY A 1 95 ? -7.491 9.161 -4.200 1.00 98.25 95 GLY A N 1
ATOM 659 C CA . GLY A 1 95 ? -6.214 8.911 -3.534 1.00 98.25 95 GLY A CA 1
ATOM 660 C C . GLY A 1 95 ? -6.325 8.705 -2.024 1.00 98.25 95 GLY A C 1
ATOM 661 O O . GLY A 1 95 ? -5.302 8.637 -1.356 1.00 98.25 95 GLY A O 1
ATOM 662 N N . GLN A 1 96 ? -7.529 8.605 -1.461 1.00 98.69 96 GLN A N 1
ATOM 663 C CA . GLN A 1 96 ? -7.730 8.449 -0.020 1.00 98.69 96 GLN A CA 1
ATOM 664 C C . GLN A 1 96 ? -7.577 6.992 0.414 1.00 98.69 96 GLN A C 1
ATOM 666 O O . GLN A 1 96 ? -8.069 6.088 -0.264 1.00 98.69 96 GLN A O 1
ATOM 671 N N . TYR A 1 97 ? -6.966 6.774 1.576 1.00 98.62 97 TYR A N 1
ATOM 672 C CA . TYR A 1 97 ? -6.904 5.480 2.254 1.00 98.62 97 TYR A CA 1
ATOM 673 C C . TYR A 1 97 ? -7.293 5.615 3.733 1.00 98.62 97 TYR A C 1
ATOM 675 O O . TYR A 1 97 ? -7.194 6.692 4.325 1.00 98.62 97 TYR A O 1
ATOM 683 N N . SER A 1 98 ? -7.716 4.505 4.338 1.00 98.38 98 SER A N 1
ATOM 684 C CA . SER A 1 98 ? -7.982 4.405 5.775 1.00 98.38 98 SER A CA 1
ATOM 685 C C . SER A 1 98 ? -7.812 2.962 6.253 1.00 98.38 98 SER A C 1
ATOM 687 O O . SER A 1 98 ? -8.146 2.028 5.522 1.00 98.38 98 SER A O 1
ATOM 689 N N . ALA A 1 99 ? -7.299 2.786 7.468 1.00 98.50 99 ALA A N 1
ATOM 690 C CA . ALA A 1 99 ? -7.255 1.517 8.186 1.00 98.50 99 ALA A CA 1
ATOM 691 C C . ALA A 1 99 ? -7.607 1.724 9.660 1.00 98.50 99 ALA A C 1
ATOM 693 O O . ALA A 1 99 ? -7.172 2.697 10.277 1.00 98.50 99 ALA A O 1
ATOM 694 N N . THR A 1 100 ? -8.334 0.768 10.234 1.00 98.56 100 THR A N 1
ATOM 695 C CA . THR A 1 100 ? -8.574 0.696 11.676 1.00 98.56 100 THR A CA 1
ATOM 696 C C . THR A 1 100 ? -7.471 -0.125 12.336 1.00 98.56 100 THR A C 1
ATOM 698 O O . THR A 1 100 ? -7.178 -1.240 11.906 1.00 98.56 100 THR A O 1
ATOM 701 N N . VAL A 1 101 ? -6.868 0.426 13.384 1.00 98.38 101 VAL A N 1
ATOM 702 C CA . VAL A 1 101 ? -5.793 -0.190 14.165 1.00 98.38 101 VAL A CA 1
ATOM 703 C C . VAL A 1 101 ? -6.162 -0.216 15.645 1.00 98.38 101 VAL A C 1
ATOM 705 O O . VAL A 1 101 ? -6.960 0.596 16.114 1.00 98.38 101 VAL A O 1
ATOM 708 N N . ASN A 1 102 ? -5.589 -1.154 16.392 1.00 98.44 102 ASN A N 1
ATOM 709 C CA . ASN A 1 102 ? -5.831 -1.269 17.829 1.00 98.44 102 ASN A CA 1
ATOM 710 C C . ASN A 1 102 ? -5.054 -0.197 18.611 1.00 98.44 102 ASN A C 1
ATOM 712 O O . ASN A 1 102 ? -3.989 0.245 18.179 1.00 98.44 102 ASN A O 1
ATOM 716 N N . HIS A 1 103 ? -5.556 0.184 19.784 1.00 98.25 103 HIS A N 1
ATOM 717 C CA . HIS A 1 103 ? -4.834 1.039 20.725 1.00 98.25 103 HIS A CA 1
ATOM 718 C C . HIS A 1 103 ? -3.432 0.488 21.023 1.00 98.25 103 HIS A C 1
ATOM 720 O O . HIS A 1 103 ? -3.264 -0.713 21.230 1.00 98.25 103 HIS A O 1
ATOM 726 N N . ASP A 1 104 ? -2.447 1.384 21.076 1.00 97.94 104 ASP A N 1
ATOM 727 C CA . ASP A 1 104 ? -1.027 1.113 21.344 1.00 97.94 104 ASP A CA 1
ATOM 728 C C . ASP A 1 104 ? -0.321 0.227 20.300 1.00 97.94 104 ASP A C 1
ATOM 730 O O . ASP A 1 104 ? 0.821 -0.192 20.476 1.00 97.94 104 ASP A O 1
ATOM 734 N N . SER A 1 105 ? -0.973 -0.043 19.166 1.00 98.19 105 SER A N 1
ATOM 735 C CA . SER A 1 105 ? -0.321 -0.718 18.043 1.00 98.19 105 SER A CA 1
ATOM 736 C C . SER A 1 105 ? 0.728 0.180 17.383 1.00 98.19 105 SER A C 1
ATOM 738 O O . SER A 1 105 ? 0.679 1.410 17.477 1.00 98.19 105 SER A O 1
ATOM 740 N N . SER A 1 106 ? 1.692 -0.447 16.709 1.00 98.25 106 SER A N 1
ATOM 741 C CA . SER A 1 106 ? 2.715 0.241 15.921 1.00 98.25 106 SER A CA 1
ATOM 742 C C . SER A 1 106 ? 2.786 -0.350 14.514 1.00 98.25 106 SER A C 1
ATOM 744 O O . SER A 1 106 ? 2.709 -1.567 14.344 1.00 98.25 106 SER A O 1
ATOM 746 N N . HIS A 1 107 ? 2.940 0.509 13.508 1.00 98.12 107 HIS A N 1
ATOM 747 C CA . HIS A 1 107 ? 2.902 0.160 12.090 1.00 98.12 107 HIS A CA 1
ATOM 748 C C . HIS A 1 107 ? 3.977 0.916 11.309 1.00 98.12 107 HIS A C 1
ATOM 750 O O . HIS A 1 107 ? 4.143 2.121 11.483 1.00 98.12 107 HIS A O 1
ATOM 756 N N . ILE A 1 108 ? 4.658 0.227 10.391 1.00 98.31 108 ILE A N 1
ATOM 757 C CA . ILE A 1 108 ? 5.520 0.857 9.383 1.00 98.31 108 ILE A CA 1
ATOM 758 C C . ILE A 1 108 ? 4.777 0.808 8.054 1.00 98.31 108 ILE A C 1
ATOM 760 O O . ILE A 1 108 ? 4.602 -0.263 7.477 1.00 98.31 108 ILE A O 1
ATOM 764 N N . VAL A 1 109 ? 4.324 1.963 7.578 1.00 98.62 109 VAL A N 1
ATOM 765 C CA . VAL A 1 109 ? 3.480 2.077 6.390 1.00 98.62 109 VAL A CA 1
ATOM 766 C C . VAL A 1 109 ? 4.334 2.401 5.174 1.00 98.62 109 VAL A C 1
ATOM 768 O O . VAL A 1 109 ? 4.957 3.462 5.123 1.00 98.62 109 VAL A O 1
ATOM 771 N N . THR A 1 110 ? 4.343 1.494 4.196 1.00 98.50 110 THR A N 1
ATOM 772 C CA . THR A 1 110 ? 5.122 1.607 2.949 1.00 98.50 110 THR A CA 1
ATOM 773 C C . THR A 1 110 ? 4.177 1.556 1.743 1.00 98.50 110 THR A C 1
ATOM 775 O O . THR A 1 110 ? 3.710 0.467 1.384 1.00 98.50 110 THR A O 1
ATOM 778 N N . PRO A 1 111 ? 3.851 2.698 1.113 1.00 98.56 111 PRO A N 1
ATOM 779 C CA . PRO A 1 111 ? 3.009 2.713 -0.077 1.00 98.56 111 PRO A CA 1
ATOM 780 C C . PRO A 1 111 ? 3.685 1.993 -1.248 1.00 98.56 111 PRO A C 1
ATOM 782 O O . PRO A 1 111 ? 4.899 2.073 -1.431 1.00 98.56 111 PRO A O 1
ATOM 785 N N . SER A 1 112 ? 2.895 1.301 -2.064 1.00 96.88 112 SER A N 1
ATOM 786 C CA . SER A 1 112 ? 3.385 0.628 -3.265 1.00 96.88 112 SER A CA 1
ATOM 787 C C . SER A 1 112 ? 2.372 0.705 -4.401 1.00 96.88 112 SER A C 1
ATOM 789 O O . SER A 1 112 ? 1.197 0.367 -4.244 1.00 96.88 112 SER A O 1
ATOM 791 N N . LEU A 1 113 ? 2.852 1.140 -5.560 1.00 94.44 113 LEU A N 1
ATOM 792 C CA . LEU A 1 113 ? 2.181 1.046 -6.846 1.00 94.44 113 LEU A CA 1
ATOM 793 C C . LEU A 1 113 ? 3.271 0.919 -7.905 1.00 94.44 113 LEU A C 1
ATOM 795 O O . LEU A 1 113 ? 4.256 1.659 -7.876 1.00 94.44 113 LEU A O 1
ATOM 799 N N . VAL A 1 114 ? 3.096 -0.020 -8.832 1.00 85.69 114 VAL A N 1
ATOM 800 C CA . VAL A 1 114 ? 4.020 -0.201 -9.956 1.00 85.69 114 VAL A CA 1
ATOM 801 C C . VAL A 1 114 ? 4.156 1.134 -10.684 1.00 85.69 114 VAL A C 1
ATOM 803 O O . VAL A 1 114 ? 3.147 1.796 -10.925 1.00 85.69 114 VAL A O 1
ATOM 806 N N . ASN A 1 115 ? 5.389 1.517 -11.030 1.00 84.00 115 ASN A N 1
ATOM 807 C CA . ASN A 1 115 ? 5.719 2.754 -11.754 1.00 84.00 115 ASN A CA 1
ATOM 808 C C . ASN A 1 115 ? 5.575 4.058 -10.973 1.00 84.00 115 ASN A C 1
ATOM 810 O O . ASN A 1 115 ? 5.542 5.128 -11.584 1.00 84.00 115 ASN A O 1
ATOM 814 N N . TYR A 1 116 ? 5.473 3.988 -9.651 1.00 91.44 116 TYR A N 1
ATOM 815 C CA . TYR A 1 116 ? 5.467 5.165 -8.799 1.00 91.44 116 TYR A CA 1
ATOM 816 C C . TYR A 1 116 ? 6.521 5.038 -7.706 1.00 91.44 116 TYR A C 1
ATOM 818 O O . TYR A 1 116 ? 6.733 3.968 -7.138 1.00 91.44 116 TYR A O 1
ATOM 826 N N . SER A 1 117 ? 7.156 6.161 -7.392 1.00 92.69 117 SER A N 1
ATOM 827 C CA . SER A 1 117 ? 7.881 6.365 -6.143 1.00 92.69 117 SER A CA 1
ATOM 828 C C . SER A 1 117 ? 7.038 7.215 -5.196 1.00 92.69 117 SER A C 1
ATOM 830 O O . SER A 1 117 ? 6.184 7.986 -5.637 1.00 92.69 117 SER A O 1
ATOM 832 N N . PHE A 1 118 ? 7.269 7.074 -3.891 1.00 97.25 118 PHE A N 1
ATOM 833 C CA . PHE A 1 118 ? 6.483 7.745 -2.858 1.00 97.25 118 PHE A CA 1
ATOM 834 C C . PHE A 1 118 ? 7.381 8.524 -1.907 1.00 97.25 118 PHE A C 1
ATOM 836 O O . PHE A 1 118 ? 8.476 8.076 -1.564 1.00 97.25 118 PHE A O 1
ATOM 843 N N . ILE A 1 119 ? 6.906 9.691 -1.479 1.00 97.00 119 ILE A N 1
ATOM 844 C CA . ILE A 1 119 ? 7.553 10.537 -0.482 1.00 97.00 119 ILE A CA 1
ATOM 845 C C . ILE A 1 119 ? 6.523 10.865 0.612 1.00 97.00 119 ILE A C 1
ATOM 847 O O . ILE A 1 119 ? 5.496 11.465 0.297 1.00 97.00 119 ILE A O 1
ATOM 851 N N . PRO A 1 120 ? 6.775 10.505 1.881 1.00 98.19 120 PRO A N 1
ATOM 852 C CA . PRO A 1 120 ? 7.909 9.693 2.330 1.00 98.19 120 PRO A CA 1
ATOM 853 C C . PRO A 1 120 ? 7.847 8.260 1.762 1.00 98.19 120 PRO A C 1
ATOM 855 O O . PRO A 1 120 ? 6.770 7.754 1.467 1.00 98.19 120 PRO A O 1
ATOM 858 N N . ALA A 1 121 ? 8.990 7.587 1.605 1.00 96.00 121 ALA A N 1
ATOM 859 C CA . ALA A 1 121 ? 9.006 6.202 1.107 1.00 96.00 121 ALA A CA 1
ATOM 860 C C . ALA A 1 121 ? 8.351 5.222 2.100 1.00 96.00 121 ALA A C 1
ATOM 862 O O . ALA A 1 121 ? 7.741 4.232 1.704 1.00 96.00 121 ALA A O 1
ATOM 863 N N . SER A 1 122 ? 8.443 5.533 3.393 1.00 97.62 122 SER A N 1
ATOM 864 C CA . SER A 1 122 ? 7.754 4.843 4.478 1.00 97.62 122 SER A CA 1
ATOM 865 C C . SER A 1 122 ? 7.521 5.801 5.644 1.00 97.62 122 SER A C 1
ATOM 867 O O . SER A 1 122 ? 8.280 6.756 5.814 1.00 97.62 122 SER A O 1
ATOM 869 N N . TYR A 1 123 ? 6.524 5.526 6.480 1.00 98.44 123 TYR A N 1
ATOM 870 C CA . TYR A 1 123 ? 6.289 6.272 7.717 1.00 98.44 123 TYR A CA 1
ATOM 871 C C . TYR A 1 123 ? 5.964 5.324 8.873 1.00 98.44 123 TYR A C 1
ATOM 873 O O . TYR A 1 123 ? 5.204 4.372 8.694 1.00 98.44 123 TYR A O 1
ATOM 881 N N . THR A 1 124 ? 6.524 5.586 10.054 1.00 98.50 124 THR A N 1
ATOM 882 C CA . THR A 1 124 ? 6.297 4.771 11.253 1.00 98.50 124 THR A CA 1
ATOM 883 C C . THR A 1 124 ? 5.289 5.449 12.170 1.00 98.50 124 THR A C 1
ATOM 885 O O . THR A 1 124 ? 5.555 6.517 12.715 1.00 98.50 124 THR A O 1
ATOM 888 N N . HIS A 1 125 ? 4.154 4.792 12.383 1.00 98.06 125 HIS A N 1
ATOM 889 C CA . HIS A 1 125 ? 3.195 5.118 13.429 1.00 98.06 125 HIS A CA 1
ATOM 890 C C . HIS A 1 125 ? 3.524 4.272 14.660 1.00 98.06 125 HIS A C 1
ATOM 892 O O . HIS A 1 125 ? 3.400 3.051 14.608 1.00 98.06 125 HIS A O 1
ATOM 898 N N . SER A 1 126 ? 3.950 4.901 15.752 1.00 97.88 126 SER A N 1
ATOM 899 C CA . SER A 1 126 ? 4.290 4.209 17.002 1.00 97.88 126 SER A CA 1
ATOM 900 C C . SER A 1 126 ? 3.248 4.507 18.073 1.00 97.88 126 SER A C 1
ATOM 902 O O . SER A 1 126 ? 2.850 5.662 18.207 1.00 97.88 126 SER A O 1
ATOM 904 N N . HIS A 1 127 ? 2.873 3.495 18.859 1.00 97.31 127 HIS A N 1
ATOM 905 C CA . HIS A 1 127 ? 1.996 3.624 20.033 1.00 97.31 127 HIS A CA 1
ATOM 906 C C . HIS A 1 127 ? 0.730 4.447 19.729 1.00 97.31 127 HIS A C 1
ATOM 908 O O . HIS A 1 127 ? 0.522 5.545 20.249 1.00 97.31 127 HIS A O 1
ATOM 914 N N . VAL A 1 128 ? -0.105 3.956 18.810 1.00 97.88 128 VAL A N 1
ATOM 915 C CA . VAL A 1 128 ? -1.275 4.706 18.333 1.00 97.88 128 VAL A CA 1
ATOM 916 C C . VAL A 1 128 ? -2.330 4.832 19.441 1.00 97.88 128 VAL A C 1
ATOM 918 O O . VAL A 1 128 ? -2.990 3.859 19.803 1.00 97.88 128 VAL A O 1
ATOM 921 N N . THR A 1 129 ? -2.514 6.049 19.957 1.00 97.81 129 THR A N 1
ATOM 922 C CA . THR A 1 129 ? -3.475 6.391 21.032 1.00 97.81 129 THR A CA 1
ATOM 923 C C . THR A 1 129 ? -4.568 7.376 20.597 1.00 97.81 129 THR A C 1
ATOM 925 O O . THR A 1 129 ? -5.428 7.754 21.391 1.00 97.81 129 THR A O 1
ATOM 928 N N . ALA A 1 130 ? -4.551 7.796 19.332 1.00 98.38 130 ALA A N 1
ATOM 929 C CA . ALA A 1 130 ? -5.543 8.667 18.712 1.00 98.38 130 ALA A CA 1
ATOM 930 C C . ALA A 1 130 ? -5.570 8.424 17.197 1.00 98.38 130 ALA A C 1
ATOM 932 O O . ALA A 1 130 ? -4.670 7.787 16.649 1.00 98.38 130 ALA A O 1
ATOM 933 N N . ASN A 1 131 ? -6.576 8.964 16.507 1.00 98.62 13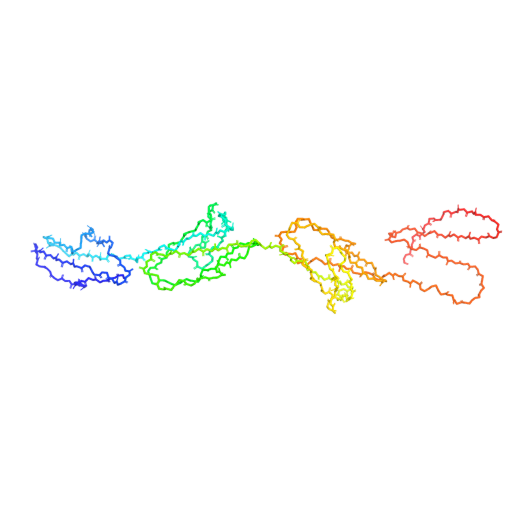1 ASN A N 1
ATOM 934 C CA . ASN A 1 131 ? -6.602 8.953 15.045 1.00 98.62 131 ASN A CA 1
ATOM 935 C C . ASN A 1 131 ? -5.394 9.719 14.490 1.00 98.62 131 ASN A C 1
ATOM 937 O O . ASN A 1 131 ? -5.073 10.809 14.962 1.00 98.62 131 ASN A O 1
ATOM 941 N N . GLN A 1 132 ? -4.742 9.159 13.475 1.00 98.50 132 GLN A N 1
ATOM 942 C CA . GLN A 1 132 ? -3.546 9.733 12.867 1.00 98.50 132 GLN A CA 1
ATOM 943 C C . GLN A 1 132 ? -3.742 9.916 11.366 1.00 98.50 132 GLN A C 1
ATOM 945 O O . GLN A 1 132 ? -4.446 9.149 10.707 1.00 98.50 132 GLN A O 1
ATOM 950 N N . THR A 1 133 ? -3.115 10.959 10.828 1.00 98.12 133 THR A N 1
ATOM 951 C CA . THR A 1 133 ? -3.149 11.262 9.398 1.00 98.12 133 THR A CA 1
ATOM 952 C C . THR A 1 133 ? -1.741 11.296 8.833 1.00 98.12 133 THR A C 1
ATOM 954 O O . THR A 1 133 ? -0.873 11.938 9.418 1.00 98.12 133 THR A O 1
ATOM 957 N N . GLN A 1 134 ? -1.527 10.646 7.690 1.00 98.25 134 GLN A N 1
ATOM 958 C CA . GLN A 1 134 ? -0.274 10.725 6.946 1.00 98.25 134 GLN A CA 1
ATOM 959 C C . GLN A 1 134 ? -0.549 10.821 5.445 1.00 98.25 134 GLN A C 1
ATOM 961 O O . GLN A 1 134 ? -1.234 9.990 4.867 1.00 98.25 134 GLN A O 1
ATOM 966 N N . ASN A 1 135 ? 0.002 11.837 4.789 1.00 98.44 135 ASN A N 1
ATOM 967 C CA . ASN A 1 135 ? -0.113 11.977 3.340 1.00 98.44 135 ASN A CA 1
ATOM 968 C C . ASN A 1 135 ? 1.173 11.527 2.650 1.00 98.44 135 ASN A C 1
ATOM 970 O O . ASN A 1 135 ? 2.264 11.634 3.212 1.00 98.44 135 ASN A O 1
ATOM 974 N N . TYR A 1 136 ? 1.040 11.059 1.417 1.00 98.50 136 TYR A N 1
ATOM 975 C CA . TYR A 1 136 ? 2.155 10.674 0.568 1.00 98.50 136 TYR A CA 1
ATOM 976 C C . TYR A 1 136 ? 2.056 11.388 -0.772 1.00 98.50 136 TYR A C 1
ATOM 978 O O . TYR A 1 136 ? 0.988 11.478 -1.374 1.00 98.50 136 TYR A O 1
ATOM 986 N N . THR A 1 137 ? 3.193 11.839 -1.275 1.00 98.19 137 THR A N 1
ATOM 987 C CA . THR A 1 137 ? 3.317 12.323 -2.645 1.00 98.19 137 THR A CA 1
ATOM 988 C C . THR A 1 137 ? 3.836 11.188 -3.509 1.00 98.19 137 THR A C 1
ATOM 990 O O . THR A 1 137 ? 4.899 10.634 -3.240 1.00 98.19 137 THR A O 1
ATOM 993 N N . ALA A 1 138 ? 3.099 10.846 -4.554 1.00 97.44 138 ALA A N 1
ATOM 994 C CA . ALA A 1 138 ? 3.481 9.877 -5.561 1.00 97.44 138 ALA A CA 1
ATOM 995 C C . ALA A 1 138 ? 4.085 10.590 -6.777 1.00 97.44 138 ALA A C 1
ATOM 997 O O . ALA A 1 138 ? 3.515 11.543 -7.306 1.00 97.44 138 ALA A O 1
ATOM 998 N N . THR A 1 139 ? 5.222 10.101 -7.260 1.00 93.75 139 THR A N 1
ATOM 999 C CA . THR A 1 139 ? 5.849 10.56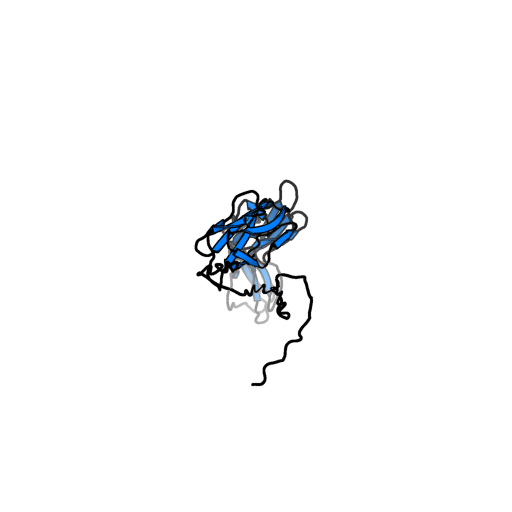8 -8.500 1.00 93.75 139 THR A CA 1
ATOM 1000 C C . THR A 1 139 ? 5.904 9.408 -9.479 1.00 93.75 139 THR A C 1
ATOM 1002 O O . THR A 1 139 ? 6.435 8.349 -9.151 1.00 93.75 139 THR A O 1
ATOM 1005 N N . ALA A 1 140 ? 5.338 9.583 -10.674 1.00 88.56 140 ALA A N 1
ATOM 1006 C CA . ALA A 1 140 ? 5.428 8.563 -11.713 1.00 88.56 140 ALA A CA 1
ATOM 1007 C C . ALA A 1 140 ? 6.891 8.393 -12.144 1.00 88.56 140 ALA A C 1
ATOM 1009 O O . ALA A 1 140 ? 7.570 9.375 -12.448 1.00 88.56 140 ALA A O 1
ATOM 1010 N N . SER A 1 141 ? 7.365 7.153 -12.213 1.00 83.19 141 SER A N 1
ATOM 1011 C CA . SER A 1 141 ? 8.675 6.823 -12.761 1.00 83.19 141 SER A CA 1
ATOM 1012 C C . SER A 1 141 ? 8.748 7.305 -14.209 1.00 83.19 141 SER A C 1
ATOM 1014 O O . SER A 1 141 ? 7.966 6.883 -15.066 1.00 83.19 141 SER A O 1
ATOM 1016 N N . THR A 1 142 ? 9.679 8.214 -14.486 1.00 84.19 142 THR A N 1
ATOM 1017 C CA . THR A 1 142 ? 9.896 8.781 -15.824 1.00 84.19 142 THR A CA 1
ATOM 1018 C C . THR A 1 142 ? 10.756 7.884 -16.706 1.00 84.19 142 THR A C 1
ATOM 1020 O O . THR A 1 142 ? 10.719 8.033 -17.924 1.00 84.19 142 THR A O 1
ATOM 1023 N N . ASN A 1 143 ? 11.459 6.921 -16.103 1.00 87.88 143 ASN A N 1
ATOM 1024 C CA . ASN A 1 143 ? 12.410 6.030 -16.751 1.00 87.88 143 ASN A CA 1
ATOM 1025 C C . ASN A 1 143 ? 12.178 4.570 -16.322 1.00 87.88 143 ASN A C 1
ATOM 1027 O O . ASN A 1 143 ? 11.823 4.321 -15.169 1.00 87.88 143 ASN A O 1
ATOM 1031 N N . TYR A 1 144 ? 12.439 3.629 -17.230 1.00 88.94 144 TYR A N 1
ATOM 1032 C CA . TYR A 1 144 ? 12.444 2.182 -16.990 1.00 88.94 144 TYR A CA 1
ATOM 1033 C C . TYR A 1 144 ? 13.723 1.547 -17.508 1.00 88.94 144 TYR A C 1
ATOM 1035 O O . TYR A 1 144 ? 14.387 2.100 -18.383 1.00 88.94 144 TYR A O 1
ATOM 1043 N N . GLU A 1 145 ? 14.045 0.368 -16.997 1.00 93.38 145 GLU A N 1
ATOM 1044 C CA . GLU A 1 145 ? 15.179 -0.420 -17.461 1.00 93.38 145 GLU A CA 1
ATOM 1045 C C . GLU A 1 145 ? 14.740 -1.552 -18.388 1.00 93.38 145 GLU A C 1
ATOM 1047 O O . GLU A 1 145 ? 13.799 -2.289 -18.094 1.00 93.38 145 GLU A O 1
ATOM 1052 N N . ILE A 1 146 ? 15.461 -1.719 -19.494 1.00 96.06 146 ILE A N 1
ATOM 1053 C CA . ILE A 1 146 ? 15.417 -2.912 -20.335 1.00 96.06 146 ILE A CA 1
ATOM 1054 C C . ILE A 1 146 ? 16.738 -3.646 -20.150 1.00 96.06 146 ILE A C 1
ATOM 1056 O O . ILE A 1 146 ? 17.802 -3.086 -20.421 1.00 96.06 146 ILE A O 1
ATOM 1060 N N . SER A 1 147 ? 16.673 -4.894 -19.702 1.00 97.31 147 SER A N 1
ATOM 1061 C CA . SER A 1 147 ? 17.843 -5.729 -19.471 1.00 97.31 147 SER A CA 1
ATOM 1062 C C . SER A 1 147 ? 17.698 -7.115 -20.079 1.00 97.31 147 SER A C 1
ATOM 1064 O O . SER A 1 147 ? 16.605 -7.664 -20.256 1.00 97.31 147 SER A O 1
ATOM 1066 N N . GLY A 1 148 ? 18.844 -7.690 -20.409 1.00 97.69 148 GLY A N 1
ATOM 1067 C CA . GLY A 1 148 ? 18.931 -9.005 -21.008 1.00 97.69 148 GLY A CA 1
ATOM 1068 C C . GLY A 1 148 ? 20.370 -9.460 -21.143 1.00 97.69 148 GLY A C 1
ATOM 1069 O O . GLY A 1 148 ? 21.307 -8.804 -20.688 1.00 97.69 148 GLY A O 1
ATOM 1070 N N . ARG A 1 149 ? 20.532 -10.606 -21.791 1.00 98.06 149 ARG A N 1
ATOM 1071 C CA . ARG A 1 149 ? 21.816 -11.253 -22.010 1.00 98.06 149 ARG A CA 1
ATOM 1072 C C . ARG A 1 149 ? 21.967 -11.663 -23.464 1.00 98.06 149 ARG A C 1
ATOM 1074 O O . ARG A 1 149 ? 21.036 -12.204 -24.064 1.00 98.06 149 ARG A O 1
ATOM 1081 N N . VAL A 1 150 ? 23.155 -11.452 -24.017 1.00 98.44 150 VAL A N 1
ATOM 1082 C CA . VAL A 1 150 ? 23.550 -11.977 -25.322 1.00 98.44 150 VAL A CA 1
ATOM 1083 C C . VAL A 1 150 ? 24.482 -13.160 -25.112 1.00 98.44 150 VAL A C 1
ATOM 1085 O O . VAL A 1 150 ? 25.507 -13.045 -24.439 1.00 98.44 150 VAL A O 1
ATOM 1088 N N . THR A 1 151 ? 24.123 -14.311 -25.674 1.00 98.00 151 THR A N 1
ATOM 1089 C CA . THR A 1 151 ? 24.880 -15.557 -25.490 1.00 98.00 151 THR A CA 1
ATOM 1090 C C . THR A 1 151 ? 25.299 -16.182 -26.810 1.00 98.00 151 THR A C 1
ATOM 1092 O O . THR A 1 151 ? 24.604 -16.065 -27.812 1.00 98.00 151 THR A O 1
ATOM 1095 N N . ARG A 1 152 ? 26.424 -16.896 -26.815 1.00 96.31 152 ARG A N 1
ATOM 1096 C CA . ARG A 1 152 ? 26.881 -17.763 -27.903 1.00 96.31 152 ARG A CA 1
ATOM 1097 C C . ARG A 1 152 ? 27.142 -19.148 -27.324 1.00 96.31 152 ARG A C 1
ATOM 1099 O O . ARG A 1 152 ? 27.952 -19.276 -26.412 1.00 96.31 152 ARG A O 1
ATOM 1106 N N . ASN A 1 153 ? 26.481 -20.181 -27.848 1.00 92.19 153 ASN A N 1
ATOM 1107 C CA . ASN A 1 153 ? 26.595 -21.560 -27.342 1.00 92.19 153 ASN A CA 1
ATOM 1108 C C . ASN A 1 153 ? 26.409 -21.660 -25.809 1.00 92.19 153 ASN A C 1
ATOM 1110 O O . ASN A 1 153 ? 27.102 -22.420 -25.141 1.00 92.19 153 ASN A O 1
ATOM 1114 N N . GLY A 1 154 ? 25.518 -20.840 -25.241 1.00 90.00 154 GLY A N 1
ATOM 1115 C CA . GLY A 1 154 ? 25.258 -20.777 -23.797 1.00 90.00 154 GLY A CA 1
ATOM 1116 C C . GLY A 1 154 ? 26.238 -19.926 -22.975 1.00 90.00 154 GLY A C 1
ATOM 1117 O O . GLY A 1 154 ? 25.923 -19.590 -21.836 1.00 90.00 154 GLY A O 1
ATOM 1118 N N . ALA A 1 155 ? 27.380 -19.513 -23.532 1.00 95.56 155 ALA A N 1
ATOM 1119 C CA . ALA A 1 155 ? 28.314 -18.594 -22.879 1.00 95.56 155 ALA A CA 1
ATOM 1120 C C . ALA A 1 155 ? 27.945 -17.129 -23.154 1.00 95.56 155 ALA A C 1
ATOM 1122 O O . ALA A 1 155 ? 27.426 -16.807 -24.221 1.00 95.56 155 ALA A O 1
ATOM 1123 N N . GLY A 1 156 ? 28.231 -16.228 -22.213 1.00 96.88 156 GLY A N 1
ATOM 1124 C CA . GLY A 1 156 ? 28.061 -14.787 -22.415 1.00 96.88 156 GLY A CA 1
ATOM 1125 C C . GLY A 1 156 ? 28.940 -14.256 -23.545 1.00 96.88 156 GLY A C 1
ATOM 1126 O O . GLY A 1 156 ? 30.113 -14.615 -23.626 1.00 96.88 156 GLY A O 1
ATOM 1127 N N . LEU A 1 157 ? 28.384 -13.410 -24.416 1.00 97.50 157 LEU A N 1
ATOM 1128 C CA . LEU A 1 157 ? 29.137 -12.763 -25.489 1.00 97.50 157 LEU A CA 1
ATOM 1129 C C . LEU A 1 157 ? 29.367 -11.279 -25.152 1.00 97.50 157 LEU A C 1
ATOM 1131 O O . LEU A 1 157 ? 28.415 -10.497 -25.233 1.00 97.50 157 LEU A O 1
ATOM 1135 N N . PRO A 1 158 ? 30.593 -10.873 -24.775 1.00 97.94 158 PRO A N 1
ATOM 1136 C CA . PRO A 1 158 ? 30.903 -9.482 -24.456 1.00 97.94 158 PRO A CA 1
ATOM 1137 C C . PRO A 1 158 ? 31.021 -8.588 -25.689 1.00 97.94 158 PRO A C 1
ATOM 1139 O O . PRO A 1 158 ? 31.310 -9.052 -26.792 1.00 97.94 158 PRO A O 1
ATOM 1142 N N . GLY A 1 159 ? 30.862 -7.281 -25.475 1.00 97.12 159 GLY A N 1
ATOM 1143 C CA . GLY A 1 159 ? 31.122 -6.252 -26.481 1.00 97.12 159 GLY A CA 1
ATOM 1144 C C . GLY A 1 159 ? 30.059 -6.125 -27.573 1.00 97.12 159 GLY A C 1
ATOM 1145 O O . GLY A 1 159 ? 30.251 -5.355 -28.510 1.00 97.12 159 GLY A O 1
ATOM 1146 N N . VAL A 1 160 ? 28.933 -6.834 -27.468 1.00 98.12 160 VAL A N 1
ATOM 1147 C CA . VAL A 1 160 ? 27.809 -6.686 -28.400 1.00 98.12 160 VAL A CA 1
ATOM 1148 C C . VAL A 1 160 ? 27.163 -5.328 -28.165 1.00 98.12 160 VAL A C 1
ATOM 1150 O O . VAL A 1 160 ? 26.728 -5.041 -27.052 1.00 98.12 160 VAL A O 1
ATOM 1153 N N . THR A 1 161 ? 27.080 -4.494 -29.201 1.00 97.94 161 THR A N 1
ATOM 1154 C CA . THR A 1 161 ? 26.390 -3.201 -29.134 1.00 97.94 161 THR A CA 1
ATOM 1155 C C . THR A 1 161 ? 24.889 -3.397 -29.294 1.00 97.94 161 THR A C 1
ATOM 1157 O O . THR A 1 161 ? 24.431 -3.937 -30.302 1.00 97.94 161 THR A O 1
ATOM 1160 N N . MET A 1 162 ? 24.114 -2.917 -28.327 1.00 97.69 162 MET A N 1
ATOM 1161 C CA . MET A 1 162 ? 22.655 -2.955 -28.340 1.00 97.69 162 MET A CA 1
ATOM 1162 C C . MET A 1 162 ? 22.126 -1.646 -28.933 1.00 97.69 162 MET A C 1
ATOM 1164 O O . MET A 1 162 ? 21.995 -0.641 -28.239 1.00 97.69 162 MET A O 1
ATOM 1168 N N . ASN A 1 163 ? 21.859 -1.631 -30.240 1.00 95.88 163 ASN A N 1
ATOM 1169 C CA . ASN A 1 163 ? 21.348 -0.436 -30.917 1.00 95.88 163 ASN A CA 1
ATOM 1170 C C . ASN A 1 163 ? 19.870 -0.212 -30.590 1.00 95.88 163 ASN A C 1
ATOM 1172 O O . ASN A 1 163 ? 19.152 -1.171 -30.318 1.00 95.88 163 ASN A O 1
ATOM 1176 N N . GLY A 1 164 ? 19.413 1.038 -30.688 1.00 91.19 164 GLY A N 1
ATOM 1177 C CA . GLY A 1 164 ? 18.016 1.428 -30.458 1.00 91.19 164 GLY A CA 1
ATOM 1178 C C . GLY A 1 164 ? 17.796 2.263 -29.196 1.00 91.19 164 GLY A C 1
ATOM 1179 O O . GLY A 1 164 ? 16.737 2.865 -29.050 1.00 91.19 164 GLY A O 1
ATOM 1180 N N . PHE A 1 165 ? 18.793 2.346 -28.315 1.00 93.75 165 PHE A N 1
ATOM 1181 C CA . PHE A 1 165 ? 18.775 3.209 -27.133 1.00 93.75 165 PHE A CA 1
ATOM 1182 C C . PHE A 1 165 ? 19.367 4.595 -27.436 1.00 93.75 165 PHE A C 1
ATOM 1184 O O . PHE A 1 165 ? 20.126 4.762 -28.387 1.00 93.75 165 PHE A O 1
ATOM 1191 N N . SER A 1 166 ? 19.046 5.598 -26.612 1.00 84.38 166 SER A N 1
ATOM 1192 C CA . SER A 1 166 ? 19.529 6.985 -26.761 1.00 84.38 166 SER A CA 1
ATOM 1193 C C . SER A 1 166 ? 21.006 7.186 -26.387 1.00 84.38 166 SER A C 1
ATOM 1195 O O . SER A 1 166 ? 21.502 8.308 -26.419 1.00 84.38 166 SER A O 1
ATOM 1197 N N . GLY A 1 167 ? 21.710 6.117 -26.020 1.00 87.38 167 GLY A N 1
ATOM 1198 C CA . GLY A 1 167 ? 23.132 6.110 -25.701 1.00 87.38 167 GLY A CA 1
ATOM 1199 C C . GLY A 1 167 ? 23.767 4.771 -26.066 1.00 87.38 167 GLY A C 1
ATOM 1200 O O . GLY A 1 167 ? 23.086 3.836 -26.492 1.00 87.38 167 GLY A O 1
ATOM 1201 N N . THR A 1 168 ? 25.083 4.675 -25.894 1.00 91.50 168 THR A N 1
ATOM 1202 C CA . THR A 1 168 ? 25.827 3.444 -26.176 1.00 91.50 168 THR A CA 1
ATOM 1203 C C . THR A 1 168 ? 25.596 2.419 -25.072 1.00 91.50 168 THR A C 1
ATOM 1205 O O . THR A 1 168 ? 25.961 2.647 -23.922 1.00 91.50 168 THR A O 1
ATOM 1208 N N . VAL A 1 169 ? 25.036 1.268 -25.439 1.00 97.25 169 VAL A N 1
ATOM 1209 C CA . VAL A 1 169 ? 24.831 0.124 -24.546 1.00 97.25 169 VAL A CA 1
ATOM 1210 C C . VAL A 1 169 ? 25.585 -1.066 -25.125 1.00 97.25 169 VAL A C 1
ATOM 1212 O O . VAL A 1 169 ? 25.364 -1.437 -26.278 1.00 97.25 169 VAL A O 1
ATOM 1215 N N . THR A 1 170 ? 26.483 -1.662 -24.344 1.00 97.69 170 THR A N 1
ATOM 1216 C CA . THR A 1 170 ? 27.250 -2.852 -24.734 1.00 97.69 170 THR A CA 1
ATOM 1217 C C . THR A 1 170 ? 27.158 -3.941 -23.674 1.00 97.69 170 THR A C 1
ATOM 1219 O O . THR A 1 170 ? 26.946 -3.657 -22.495 1.00 97.69 170 THR A O 1
ATOM 1222 N N . THR A 1 171 ? 27.311 -5.198 -24.089 1.00 98.12 171 THR A N 1
ATOM 1223 C CA . THR A 1 171 ? 27.332 -6.328 -23.156 1.00 98.12 171 THR A CA 1
ATOM 1224 C C . THR A 1 171 ? 28.644 -6.415 -22.375 1.00 98.12 171 THR A C 1
ATOM 1226 O O . THR A 1 171 ? 29.734 -6.236 -22.927 1.00 98.12 171 THR A O 1
ATOM 1229 N N . ASN A 1 172 ? 28.543 -6.731 -21.083 1.00 97.50 172 ASN A N 1
ATOM 1230 C CA . ASN A 1 172 ? 29.681 -6.962 -20.187 1.00 97.50 172 ASN A CA 1
ATOM 1231 C C . ASN A 1 172 ? 30.350 -8.347 -20.445 1.00 97.50 172 ASN A C 1
ATOM 1233 O O . ASN A 1 172 ? 29.869 -9.101 -21.293 1.00 97.50 172 ASN A O 1
ATOM 1237 N N . PRO A 1 173 ? 31.430 -8.739 -19.726 1.00 97.75 173 PRO A N 1
ATOM 1238 C CA . PRO A 1 173 ? 32.066 -10.066 -19.847 1.00 97.75 173 PRO A CA 1
ATOM 1239 C C . PRO A 1 173 ? 31.120 -11.266 -19.700 1.00 97.75 173 PRO A C 1
ATOM 1241 O O . PRO A 1 173 ? 31.320 -12.294 -20.342 1.00 97.75 173 PRO A O 1
ATOM 1244 N N . SER A 1 174 ? 30.068 -11.128 -18.892 1.00 97.38 174 SER A N 1
ATOM 1245 C CA . SER A 1 174 ? 29.029 -12.145 -18.715 1.00 97.38 174 SER A CA 1
ATOM 1246 C C . SER A 1 174 ? 27.991 -12.146 -19.839 1.00 97.38 174 SER A C 1
ATOM 1248 O O . SER A 1 174 ? 27.161 -13.051 -19.880 1.00 97.38 174 SER A O 1
ATOM 1250 N N . GLY A 1 175 ? 28.046 -11.204 -20.781 1.00 97.19 175 GLY A N 1
ATOM 1251 C CA . GLY A 1 175 ? 27.083 -11.040 -21.868 1.00 97.19 175 GLY A CA 1
ATOM 1252 C C . GLY A 1 175 ? 25.845 -10.227 -21.487 1.00 97.19 175 GLY A C 1
ATOM 1253 O O . GLY A 1 175 ? 24.938 -10.120 -22.307 1.00 97.19 175 GLY A O 1
ATOM 1254 N N . ASP A 1 176 ? 25.776 -9.674 -20.277 1.00 98.12 176 ASP A N 1
ATOM 1255 C CA . ASP A 1 176 ? 24.603 -8.941 -19.793 1.00 98.12 176 ASP A CA 1
ATOM 1256 C C . ASP A 1 176 ? 24.638 -7.481 -20.252 1.00 98.12 176 ASP A C 1
ATOM 1258 O O . ASP A 1 176 ? 25.709 -6.874 -20.341 1.00 98.12 176 ASP A O 1
ATOM 1262 N N . TYR A 1 177 ? 23.463 -6.910 -20.509 1.00 97.81 177 TYR A N 1
ATOM 1263 C CA . TYR A 1 177 ? 23.271 -5.492 -20.794 1.00 97.81 177 TYR A CA 1
ATOM 1264 C C . TYR A 1 177 ? 22.074 -4.935 -20.013 1.00 97.81 177 TYR A C 1
ATOM 1266 O O . TYR A 1 177 ? 21.093 -5.640 -19.765 1.00 97.81 177 TYR A O 1
ATOM 1274 N N . THR A 1 178 ? 22.136 -3.640 -19.703 1.00 96.38 178 THR A N 1
ATOM 1275 C CA . THR A 1 178 ? 21.034 -2.867 -19.117 1.00 96.38 178 THR A CA 1
ATOM 1276 C C . THR A 1 178 ? 20.984 -1.498 -19.787 1.00 96.38 178 THR A C 1
ATOM 1278 O O . THR A 1 178 ? 22.025 -0.882 -20.013 1.00 96.38 178 THR A O 1
ATOM 1281 N N . ALA A 1 179 ? 19.784 -1.024 -20.113 1.00 95.88 179 ALA A N 1
ATOM 1282 C CA . ALA A 1 179 ? 19.557 0.272 -20.737 1.00 95.88 179 ALA A CA 1
ATOM 1283 C C . ALA A 1 179 ? 18.366 0.993 -20.104 1.00 95.88 179 ALA A C 1
ATOM 1285 O O . ALA A 1 179 ? 17.328 0.380 -19.863 1.00 95.88 179 ALA A O 1
ATOM 1286 N N . THR A 1 180 ? 18.489 2.302 -19.895 1.00 92.81 180 THR A N 1
ATOM 1287 C CA . THR A 1 180 ? 17.392 3.149 -19.414 1.00 92.81 180 THR A CA 1
ATOM 1288 C C . THR A 1 180 ? 16.602 3.719 -20.591 1.00 92.81 180 THR A C 1
ATOM 1290 O O . THR A 1 180 ? 17.183 4.258 -21.532 1.00 92.81 180 THR A O 1
ATOM 1293 N N . VAL A 1 181 ? 15.274 3.640 -20.531 1.00 92.12 181 VAL A N 1
ATOM 1294 C CA . VAL A 1 181 ? 14.349 4.175 -21.538 1.00 92.12 181 VAL A CA 1
ATOM 1295 C C . VAL A 1 181 ? 13.289 5.055 -20.885 1.00 92.12 181 VAL A C 1
ATOM 1297 O O . VAL A 1 181 ? 12.853 4.788 -19.767 1.00 92.12 181 VAL A O 1
ATOM 1300 N N . ALA A 1 182 ? 12.854 6.108 -21.576 1.00 90.06 182 ALA A N 1
ATOM 1301 C CA . ALA A 1 182 ? 11.801 6.986 -21.071 1.00 90.06 182 ALA A CA 1
ATOM 1302 C C . ALA A 1 182 ? 10.439 6.268 -21.038 1.00 90.06 182 ALA A C 1
ATOM 1304 O O . ALA A 1 182 ? 10.137 5.427 -21.893 1.00 90.06 182 ALA A O 1
ATOM 1305 N N . ARG A 1 183 ? 9.585 6.632 -20.079 1.00 87.25 183 ARG A N 1
ATOM 1306 C CA . ARG A 1 183 ? 8.210 6.133 -19.972 1.00 87.25 183 ARG A CA 1
ATOM 1307 C C . ARG A 1 183 ? 7.429 6.388 -21.259 1.00 87.25 183 ARG A C 1
ATOM 1309 O O . ARG A 1 183 ? 7.428 7.494 -21.789 1.00 87.25 183 ARG A O 1
ATOM 1316 N N . GLY A 1 184 ? 6.726 5.361 -21.722 1.00 86.38 184 GLY A N 1
ATOM 1317 C CA . GLY A 1 184 ? 5.900 5.401 -22.925 1.00 86.38 184 GLY A CA 1
ATOM 1318 C C . GLY A 1 184 ? 6.688 5.395 -24.234 1.00 86.38 184 GLY A C 1
ATOM 1319 O O . GLY A 1 184 ? 6.089 5.444 -25.306 1.00 86.38 184 GLY A O 1
ATOM 1320 N N . SER A 1 185 ? 8.020 5.299 -24.176 1.00 90.62 185 SER A N 1
ATOM 1321 C CA . SER A 1 185 ? 8.836 5.169 -25.379 1.00 90.62 185 SER A CA 1
ATOM 1322 C C . SER A 1 185 ? 8.560 3.849 -26.099 1.00 90.62 185 SER A C 1
ATOM 1324 O O . SER A 1 185 ? 8.150 2.852 -25.501 1.00 90.62 185 SER A O 1
ATOM 1326 N N . THR A 1 186 ? 8.788 3.860 -27.410 1.00 94.88 186 THR A N 1
ATOM 1327 C CA . THR A 1 186 ? 8.860 2.648 -28.224 1.00 94.88 186 THR A CA 1
ATOM 1328 C C . THR A 1 186 ? 10.298 2.474 -28.680 1.00 94.88 186 THR A C 1
ATOM 1330 O O . THR A 1 186 ? 10.860 3.378 -29.294 1.00 94.88 186 THR A O 1
ATOM 1333 N N . VAL A 1 187 ? 10.896 1.328 -28.366 1.00 95.31 187 VAL A N 1
ATOM 1334 C CA . VAL A 1 187 ? 12.314 1.046 -28.607 1.00 95.31 187 VAL A CA 1
ATOM 1335 C C . VAL A 1 187 ? 12.442 -0.240 -29.407 1.00 95.31 187 VAL A C 1
ATOM 1337 O O . VAL A 1 187 ? 11.863 -1.258 -29.041 1.00 95.31 187 VAL A O 1
ATOM 1340 N N . THR A 1 188 ? 13.211 -0.203 -30.496 1.00 96.56 188 THR A N 1
ATOM 1341 C CA . THR A 1 188 ? 13.578 -1.406 -31.257 1.00 96.56 188 THR A CA 1
ATOM 1342 C C . THR A 1 188 ? 15.044 -1.719 -31.014 1.00 96.56 188 THR A C 1
ATOM 1344 O O . THR A 1 188 ? 15.922 -1.030 -31.526 1.00 96.56 188 THR A O 1
ATOM 1347 N N . VAL A 1 189 ? 15.295 -2.756 -30.220 1.00 97.56 189 VAL A N 1
ATOM 1348 C CA . VAL A 1 189 ? 16.627 -3.204 -29.822 1.00 97.56 189 VAL A CA 1
ATOM 1349 C C . VAL A 1 189 ? 17.205 -4.108 -30.903 1.00 97.56 189 VAL A C 1
ATOM 1351 O O . VAL A 1 189 ? 16.613 -5.139 -31.228 1.00 97.56 189 VAL A O 1
ATOM 1354 N N . ARG A 1 190 ? 18.369 -3.745 -31.450 1.00 97.31 190 ARG A N 1
ATOM 1355 C CA . ARG A 1 190 ? 19.075 -4.525 -32.478 1.00 97.31 190 ARG A CA 1
ATOM 1356 C C . ARG A 1 190 ? 20.538 -4.773 -32.080 1.00 97.31 190 ARG A C 1
ATOM 1358 O O . ARG A 1 190 ? 21.341 -3.835 -32.153 1.00 97.31 190 ARG A O 1
ATOM 1365 N N . PRO A 1 191 ? 20.914 -5.999 -31.675 1.00 97.75 191 PRO A N 1
ATOM 1366 C CA . PRO A 1 191 ? 22.302 -6.322 -31.356 1.00 97.75 191 PRO A CA 1
ATOM 1367 C C . PRO A 1 191 ? 23.191 -6.243 -32.603 1.00 97.75 191 PRO A C 1
ATOM 1369 O O . PRO A 1 191 ? 22.767 -6.551 -33.719 1.00 97.75 191 PRO A O 1
ATOM 1372 N N . SER A 1 192 ? 24.439 -5.825 -32.412 1.00 96.44 192 SER A N 1
ATOM 1373 C CA . SER A 1 192 ? 25.442 -5.738 -33.468 1.00 96.44 192 SER A CA 1
ATOM 1374 C C . SER A 1 192 ? 26.830 -6.044 -32.919 1.00 96.44 192 SER A C 1
ATOM 1376 O O . SER A 1 192 ? 27.285 -5.418 -31.964 1.00 96.44 192 SER A O 1
ATOM 1378 N N . LEU A 1 193 ? 27.512 -6.994 -33.554 1.00 96.38 193 LEU A N 1
ATOM 1379 C CA . LEU A 1 193 ? 28.923 -7.297 -33.348 1.00 96.38 193 LEU A CA 1
ATOM 1380 C C . LEU A 1 193 ? 29.477 -7.884 -34.648 1.00 96.38 193 LEU A C 1
ATOM 1382 O O . LEU A 1 193 ? 28.851 -8.761 -35.247 1.00 96.38 193 LEU A O 1
ATOM 1386 N N . SER A 1 194 ? 30.639 -7.402 -35.091 1.00 94.31 194 SER A N 1
ATOM 1387 C CA . SER A 1 194 ? 31.266 -7.889 -36.325 1.00 94.31 194 SER A CA 1
ATOM 1388 C C . SER A 1 194 ? 31.562 -9.389 -36.242 1.00 94.31 194 SER A C 1
ATOM 1390 O O . SER A 1 194 ? 31.995 -9.884 -35.203 1.00 94.31 194 SER A O 1
ATOM 1392 N N . GLY A 1 195 ? 31.320 -10.117 -37.334 1.00 92.31 195 GLY A N 1
ATOM 1393 C CA . GLY A 1 195 ? 31.510 -11.570 -37.394 1.00 92.31 195 GLY A CA 1
ATOM 1394 C C . GLY A 1 195 ? 30.380 -12.400 -36.775 1.00 92.31 195 GLY A C 1
ATOM 1395 O O . GLY A 1 195 ? 30.489 -13.624 -36.758 1.00 92.31 195 GLY A O 1
ATOM 1396 N N . TYR A 1 196 ? 29.290 -11.778 -36.313 1.00 95.31 196 TYR A N 1
ATOM 1397 C CA . TYR A 1 196 ? 28.143 -12.472 -35.725 1.00 95.31 196 TYR A CA 1
ATOM 1398 C C . TYR A 1 196 ? 26.814 -12.101 -36.391 1.00 95.31 196 TYR A C 1
ATOM 1400 O O . TYR A 1 196 ? 26.635 -11.009 -36.930 1.00 95.31 196 TYR A O 1
ATOM 1408 N N . SER A 1 197 ? 25.867 -13.029 -36.313 1.00 95.06 197 SER A N 1
ATOM 1409 C CA . SER A 1 197 ? 24.438 -12.834 -36.554 1.00 95.06 197 SER A CA 1
ATOM 1410 C C . SER A 1 197 ? 23.674 -13.154 -35.271 1.00 95.06 197 SER A C 1
ATOM 1412 O O . SER A 1 197 ? 24.160 -13.911 -34.430 1.00 95.06 197 SER A O 1
ATOM 1414 N N . PHE A 1 198 ? 22.493 -12.562 -35.097 1.00 97.00 198 PHE A N 1
ATOM 1415 C CA . PHE A 1 198 ? 21.738 -12.646 -33.847 1.00 97.00 198 PHE A CA 1
ATOM 1416 C C . PHE A 1 198 ? 20.309 -13.133 -34.074 1.00 97.00 198 PHE A C 1
ATOM 1418 O O . PHE A 1 198 ? 19.677 -12.783 -35.072 1.00 97.00 198 PHE A O 1
ATOM 1425 N N . SER A 1 199 ? 19.807 -13.917 -33.121 1.00 95.62 199 SER A N 1
ATOM 1426 C CA . SER A 1 199 ? 18.429 -14.390 -33.053 1.00 95.62 199 SER A CA 1
ATOM 1427 C C . SER A 1 199 ? 17.824 -14.083 -31.673 1.00 95.62 199 SER A C 1
ATOM 1429 O O . SER A 1 199 ? 18.400 -14.494 -30.658 1.00 95.62 199 SER A O 1
ATOM 1431 N N . PRO A 1 200 ? 16.680 -13.380 -31.607 1.00 97.38 200 PRO A N 1
ATOM 1432 C CA . PRO A 1 200 ? 16.023 -12.704 -32.732 1.00 97.38 200 PRO A CA 1
ATOM 1433 C C . PRO A 1 200 ? 16.911 -11.597 -33.334 1.00 97.38 200 PRO A C 1
ATOM 1435 O O . PRO A 1 200 ? 17.820 -11.097 -32.682 1.00 97.38 200 PRO A O 1
ATOM 1438 N N . VAL A 1 201 ? 16.670 -11.192 -34.585 1.00 95.00 201 VAL A N 1
ATOM 1439 C CA . VAL A 1 201 ? 17.459 -10.110 -35.219 1.00 95.00 201 VAL A CA 1
ATOM 1440 C C . VAL A 1 201 ? 17.217 -8.749 -34.556 1.00 95.00 201 VAL A C 1
ATOM 1442 O O . VAL A 1 201 ? 18.091 -7.885 -34.554 1.00 95.00 201 VAL A O 1
ATOM 1445 N N . SER A 1 202 ? 16.032 -8.560 -33.980 1.00 96.19 202 SER A N 1
ATOM 1446 C CA . SER A 1 202 ? 15.646 -7.390 -33.200 1.00 96.19 202 SER A CA 1
ATOM 1447 C C . SER A 1 202 ? 14.463 -7.724 -32.296 1.00 96.19 202 SER A C 1
ATOM 1449 O O . SER A 1 202 ? 13.698 -8.641 -32.595 1.00 96.19 202 SER A O 1
ATOM 1451 N N . GLN A 1 203 ? 14.276 -6.948 -31.233 1.00 97.31 203 GLN A N 1
ATOM 1452 C CA . GLN A 1 203 ? 13.066 -6.964 -30.409 1.00 97.31 203 GLN A CA 1
ATOM 1453 C C . GLN A 1 203 ? 12.497 -5.551 -30.314 1.00 97.31 203 GLN A C 1
ATOM 1455 O O . GLN A 1 203 ? 13.247 -4.601 -30.101 1.00 97.31 203 GLN A O 1
ATOM 1460 N N . THR A 1 204 ? 11.184 -5.402 -30.477 1.00 97.25 204 THR A N 1
ATOM 1461 C CA . THR A 1 204 ? 10.503 -4.107 -30.356 1.00 97.25 204 THR A CA 1
ATOM 1462 C C . THR A 1 204 ? 9.650 -4.092 -29.097 1.00 97.25 204 THR A C 1
ATOM 1464 O O . THR A 1 204 ? 8.785 -4.946 -28.915 1.00 97.25 204 THR A O 1
ATOM 1467 N N . HIS A 1 205 ? 9.869 -3.091 -28.249 1.00 95.25 205 HIS A N 1
ATOM 1468 C CA . HIS A 1 205 ? 9.102 -2.840 -27.036 1.00 95.25 205 HIS A CA 1
ATOM 1469 C C . HIS A 1 205 ? 8.309 -1.553 -27.228 1.00 95.25 205 HIS A C 1
ATOM 1471 O O . HIS A 1 205 ? 8.893 -0.481 -27.375 1.00 95.25 205 HIS A O 1
ATOM 1477 N N . VAL A 1 206 ? 6.984 -1.666 -27.270 1.00 94.31 206 VAL A N 1
ATOM 1478 C CA . VAL A 1 206 ? 6.069 -0.540 -27.493 1.00 94.31 206 VAL A CA 1
ATOM 1479 C C . VAL A 1 206 ? 5.559 -0.034 -26.153 1.00 94.31 206 VAL A C 1
ATOM 1481 O O . VAL A 1 206 ? 5.192 -0.840 -25.301 1.00 94.31 206 VAL A O 1
ATOM 1484 N N . ASN A 1 207 ? 5.491 1.291 -25.996 1.00 89.69 207 ASN A N 1
ATOM 1485 C CA . ASN A 1 207 ? 4.918 1.952 -24.822 1.00 89.69 207 ASN A CA 1
ATOM 1486 C C . ASN A 1 207 ? 5.477 1.391 -23.500 1.00 89.69 207 ASN A C 1
ATOM 1488 O O . ASN A 1 207 ? 4.745 0.837 -22.680 1.00 89.69 207 ASN A O 1
ATOM 1492 N N . VAL A 1 208 ? 6.794 1.496 -23.306 1.00 89.69 208 VAL A N 1
ATOM 1493 C CA . VAL A 1 208 ? 7.456 0.929 -22.126 1.00 89.69 208 VAL A CA 1
ATOM 1494 C C . VAL A 1 208 ? 6.972 1.636 -20.861 1.00 89.69 208 VAL A C 1
ATOM 1496 O O . VAL A 1 208 ? 7.236 2.819 -20.637 1.00 89.69 208 VAL A O 1
ATOM 1499 N N . ILE A 1 209 ? 6.253 0.888 -20.029 1.00 87.44 209 ILE A N 1
ATOM 1500 C CA . ILE A 1 209 ? 5.679 1.350 -18.762 1.00 87.44 209 ILE A CA 1
ATOM 1501 C C . ILE A 1 209 ? 6.100 0.463 -17.590 1.00 87.44 209 ILE A C 1
ATOM 1503 O O . ILE A 1 209 ? 5.390 0.424 -16.603 1.00 87.44 209 ILE A O 1
ATOM 1507 N N . ALA A 1 210 ? 7.164 -0.322 -17.705 1.00 87.44 210 ALA A N 1
ATOM 1508 C CA . ALA A 1 210 ? 7.703 -1.138 -16.620 1.00 87.44 210 ALA A CA 1
ATOM 1509 C C . ALA A 1 210 ? 9.126 -1.574 -16.979 1.00 87.44 210 ALA A C 1
ATOM 1511 O O . ALA A 1 210 ? 9.510 -1.535 -18.150 1.00 87.44 210 ALA A O 1
ATOM 1512 N N . ASN A 1 211 ? 9.885 -2.036 -15.986 1.00 90.06 211 ASN A N 1
ATOM 1513 C CA . ASN A 1 211 ? 11.172 -2.677 -16.241 1.00 90.06 211 ASN A CA 1
ATOM 1514 C C . ASN A 1 211 ? 10.961 -3.998 -16.997 1.00 90.06 211 ASN A C 1
ATOM 1516 O O . ASN A 1 211 ? 10.111 -4.806 -16.620 1.00 90.06 211 ASN A O 1
ATOM 1520 N N . LEU A 1 212 ? 11.750 -4.226 -18.043 1.00 93.19 212 LEU A N 1
ATOM 1521 C CA . LEU A 1 212 ? 11.697 -5.417 -18.885 1.00 93.19 212 LEU A CA 1
ATOM 1522 C C . LEU A 1 212 ? 12.999 -6.194 -18.726 1.00 93.19 212 LEU A C 1
ATOM 1524 O O . LEU A 1 212 ? 14.041 -5.773 -19.214 1.00 93.19 212 LEU A O 1
ATOM 1528 N N . GLN A 1 213 ? 12.939 -7.335 -18.048 1.00 96.12 213 GLN A N 1
ATOM 1529 C CA . GLN A 1 213 ? 14.087 -8.224 -17.859 1.00 96.12 213 GLN A CA 1
ATOM 1530 C C . GLN A 1 213 ? 14.041 -9.390 -18.845 1.00 96.12 213 GLN A C 1
ATOM 1532 O O . GLN A 1 213 ? 12.986 -9.694 -19.400 1.00 96.12 213 GLN A O 1
ATOM 1537 N N . ASN A 1 214 ? 15.162 -10.091 -19.015 1.00 95.44 214 ASN A N 1
ATOM 1538 C CA . ASN A 1 214 ? 15.277 -11.281 -19.868 1.00 95.44 214 ASN A CA 1
ATOM 1539 C C . ASN A 1 214 ? 15.017 -11.018 -21.359 1.00 95.44 214 ASN A C 1
ATOM 1541 O O . ASN A 1 214 ? 14.568 -11.908 -22.083 1.00 95.44 214 ASN A O 1
ATOM 1545 N N . GLN A 1 215 ? 15.319 -9.810 -21.837 1.00 97.38 215 GLN A N 1
ATOM 1546 C CA . GLN A 1 215 ? 15.250 -9.474 -23.258 1.00 97.38 215 GLN A CA 1
ATOM 1547 C C . GLN A 1 215 ? 16.494 -10.030 -23.971 1.00 97.38 215 GLN A C 1
ATOM 1549 O O . GLN A 1 215 ? 17.453 -9.335 -24.280 1.00 97.38 215 GLN A O 1
ATOM 1554 N N . ASN A 1 216 ? 16.542 -11.350 -24.123 1.00 97.81 216 ASN A N 1
ATOM 1555 C CA . ASN A 1 216 ? 17.774 -12.058 -24.466 1.00 97.81 216 ASN A CA 1
ATOM 1556 C C . ASN A 1 216 ? 17.967 -12.225 -25.976 1.00 97.81 216 ASN A C 1
ATOM 1558 O O . ASN A 1 216 ? 17.008 -12.324 -26.742 1.00 97.81 216 ASN A O 1
ATOM 1562 N N . PHE A 1 217 ? 19.230 -12.344 -26.385 1.00 97.94 217 PHE A N 1
ATOM 1563 C CA . PHE A 1 217 ? 19.626 -12.656 -27.754 1.00 97.94 217 PHE A CA 1
ATOM 1564 C C . PHE A 1 217 ? 20.614 -13.822 -27.778 1.00 97.94 217 PHE A C 1
ATOM 1566 O O . PHE A 1 217 ? 21.418 -14.022 -26.865 1.00 97.94 217 PHE A O 1
ATOM 1573 N N . THR A 1 218 ? 20.580 -14.583 -28.862 1.00 97.38 218 THR A N 1
ATOM 1574 C CA . THR A 1 218 ? 21.549 -15.642 -29.148 1.00 97.38 218 THR A CA 1
ATOM 1575 C C . THR A 1 218 ? 22.360 -15.259 -30.374 1.00 97.38 218 THR A C 1
ATOM 1577 O O . THR A 1 218 ? 21.815 -14.746 -31.346 1.00 97.38 218 THR A O 1
ATOM 1580 N N . ALA A 1 219 ? 23.669 -15.462 -30.319 1.00 97.19 219 ALA A N 1
ATOM 1581 C CA . ALA A 1 219 ? 24.606 -15.122 -31.373 1.00 97.19 219 ALA A CA 1
ATOM 1582 C C . ALA A 1 219 ? 25.108 -16.389 -32.071 1.00 97.19 219 ALA A C 1
ATOM 1584 O O . ALA A 1 219 ? 25.504 -17.358 -31.419 1.00 97.19 219 ALA A O 1
ATOM 1585 N N . SER A 1 220 ? 25.163 -16.345 -33.398 1.00 95.06 220 SER A N 1
ATOM 1586 C CA . SER A 1 220 ? 25.833 -17.331 -34.240 1.00 95.06 220 SER A CA 1
ATOM 1587 C C . SER A 1 220 ? 27.008 -16.662 -34.940 1.00 95.06 220 SER A C 1
ATOM 1589 O O . SER A 1 220 ? 26.874 -15.552 -35.453 1.00 95.06 220 SER A O 1
ATOM 1591 N N . ALA A 1 221 ? 28.173 -17.311 -34.958 1.00 91.31 221 ALA A N 1
ATOM 1592 C CA . ALA A 1 221 ? 29.294 -16.797 -35.737 1.00 91.31 221 ALA A CA 1
ATOM 1593 C C . ALA A 1 221 ? 28.965 -16.915 -37.224 1.00 91.31 221 ALA A C 1
ATOM 1595 O O . ALA A 1 221 ? 28.501 -17.958 -37.687 1.00 91.31 221 ALA A O 1
ATOM 1596 N N . ASN A 1 222 ? 29.222 -15.848 -37.967 1.00 85.88 222 ASN A N 1
ATOM 1597 C CA . ASN A 1 222 ? 29.124 -15.885 -39.413 1.00 85.88 222 ASN A CA 1
ATOM 1598 C C . ASN A 1 222 ? 30.258 -16.774 -39.926 1.00 85.88 222 ASN A C 1
ATOM 1600 O O . ASN A 1 222 ? 31.418 -16.588 -39.555 1.00 85.88 222 ASN A O 1
ATOM 1604 N N . SER A 1 223 ? 29.932 -17.765 -40.750 1.00 76.19 223 SER A N 1
ATOM 1605 C CA . SER A 1 223 ? 30.930 -18.649 -41.341 1.00 76.19 223 SER A CA 1
ATOM 1606 C C . SER A 1 223 ? 31.788 -17.856 -42.325 1.00 76.19 223 SER A C 1
ATOM 1608 O O . SER A 1 223 ? 31.405 -17.652 -43.471 1.00 76.19 223 SER A O 1
ATOM 1610 N N . THR A 1 224 ? 32.966 -17.415 -41.897 1.00 51.34 224 THR A N 1
ATOM 1611 C CA . THR A 1 224 ? 34.044 -17.091 -42.828 1.00 51.34 224 THR A CA 1
ATOM 1612 C C . THR A 1 224 ? 34.681 -18.415 -43.212 1.00 51.34 224 THR A C 1
ATOM 1614 O O . THR A 1 224 ? 35.588 -18.879 -42.527 1.00 51.34 224 THR A O 1
ATOM 1617 N N . THR A 1 225 ? 34.189 -19.084 -44.255 1.00 45.53 225 THR A N 1
ATOM 1618 C CA . THR A 1 225 ? 35.014 -20.110 -44.897 1.00 45.53 225 THR A CA 1
ATOM 1619 C C . THR A 1 225 ? 36.253 -19.393 -45.427 1.00 45.53 225 THR A C 1
ATOM 1621 O O . THR A 1 225 ? 36.098 -18.528 -46.296 1.00 45.53 225 THR A O 1
ATOM 1624 N N . PRO A 1 226 ? 37.468 -19.682 -44.928 1.00 42.50 226 PRO A N 1
ATOM 1625 C CA . PRO A 1 226 ? 38.664 -19.258 -45.627 1.00 42.50 226 PRO A CA 1
ATOM 1626 C C . PRO A 1 226 ? 38.595 -19.958 -46.980 1.00 42.50 226 PRO A C 1
ATOM 1628 O O . PRO A 1 226 ? 38.503 -21.185 -47.032 1.00 42.50 226 PRO A O 1
ATOM 1631 N N . SER A 1 227 ? 38.561 -19.193 -48.070 1.00 45.75 227 SER A N 1
ATOM 1632 C CA . SER A 1 227 ? 38.867 -19.764 -49.375 1.00 45.75 227 SER A CA 1
ATOM 1633 C C . SER A 1 227 ? 40.257 -20.370 -49.236 1.00 45.75 227 SER A C 1
ATOM 1635 O O . SER A 1 227 ? 41.226 -19.639 -49.032 1.00 45.75 227 SER A O 1
ATOM 1637 N N . ALA A 1 228 ? 40.342 -21.698 -49.239 1.00 41.84 228 ALA A N 1
ATOM 1638 C CA . ALA A 1 228 ? 41.609 -22.393 -49.318 1.00 41.84 228 ALA A CA 1
ATOM 1639 C C . ALA A 1 228 ? 42.162 -22.133 -50.722 1.00 41.84 228 ALA A C 1
ATOM 1641 O O . ALA A 1 228 ? 41.921 -22.909 -51.639 1.00 41.84 228 ALA A O 1
ATOM 1642 N N . ASP A 1 229 ? 42.849 -21.006 -50.905 1.00 39.69 229 ASP A N 1
ATOM 1643 C CA . ASP A 1 229 ? 43.757 -20.857 -52.032 1.00 39.69 229 ASP A CA 1
ATOM 1644 C C . ASP A 1 229 ? 45.061 -21.558 -51.650 1.00 39.69 229 ASP A C 1
ATOM 1646 O O . ASP A 1 229 ? 45.976 -20.993 -51.052 1.00 39.69 229 ASP A O 1
ATOM 1650 N N . GLY A 1 230 ? 45.062 -22.864 -51.892 1.00 39.06 230 GLY A N 1
ATOM 1651 C CA . GLY A 1 230 ? 46.249 -23.692 -51.928 1.00 39.06 230 GLY A CA 1
ATOM 1652 C C . GLY A 1 230 ? 46.438 -24.181 -53.354 1.00 39.06 230 GLY A C 1
ATOM 1653 O O . GLY A 1 230 ? 45.906 -25.224 -53.702 1.00 39.06 230 GLY A O 1
ATOM 1654 N N . GLY A 1 231 ? 47.180 -23.402 -54.143 1.00 39.34 231 GLY A N 1
ATOM 1655 C CA . GLY A 1 231 ? 48.061 -23.851 -55.222 1.00 39.34 231 GLY A CA 1
ATOM 1656 C C . GLY A 1 231 ? 47.511 -24.812 -56.282 1.00 39.34 231 GLY A C 1
ATOM 1657 O O . GLY A 1 231 ? 47.406 -26.008 -56.057 1.00 39.34 231 GLY A O 1
ATOM 1658 N N . GLY A 1 232 ? 47.405 -24.298 -57.510 1.00 41.97 232 GLY A N 1
ATOM 1659 C CA . GLY A 1 232 ? 47.794 -25.037 -58.714 1.00 41.97 232 GLY A CA 1
ATOM 1660 C C . GLY A 1 232 ? 46.829 -26.107 -59.237 1.00 41.97 232 GLY A C 1
ATOM 1661 O O . GLY A 1 232 ? 46.820 -27.239 -58.777 1.00 41.97 232 GLY A O 1
ATOM 1662 N N . GLY A 1 233 ? 46.174 -25.777 -60.356 1.00 39.16 233 GLY A N 1
ATOM 1663 C CA . GLY A 1 233 ? 45.841 -26.757 -61.395 1.00 39.16 233 GLY A CA 1
ATOM 1664 C C . GLY A 1 233 ? 44.427 -27.343 -61.378 1.00 39.16 233 GLY A C 1
ATOM 1665 O O . GLY A 1 233 ? 44.196 -28.391 -60.799 1.00 39.16 233 GLY A O 1
ATOM 1666 N N . GLY A 1 234 ? 43.540 -26.730 -62.172 1.00 41.09 234 GLY A N 1
ATOM 1667 C CA . GLY A 1 234 ? 42.543 -27.439 -62.990 1.00 41.09 234 GLY A CA 1
ATOM 1668 C C . GLY A 1 234 ? 41.256 -27.946 -62.319 1.00 41.09 234 GLY A C 1
ATOM 1669 O O . GLY A 1 234 ? 41.266 -28.939 -61.611 1.00 41.09 234 GLY A O 1
ATOM 1670 N N . GLY A 1 235 ? 40.116 -27.350 -62.700 1.00 38.03 235 GLY A N 1
ATOM 1671 C CA . GLY A 1 235 ? 38.774 -27.943 -62.550 1.00 38.03 235 GLY A CA 1
ATOM 1672 C C . GLY A 1 235 ? 38.125 -27.730 -61.177 1.00 38.03 235 GLY A C 1
ATOM 1673 O O . GLY A 1 235 ? 38.471 -28.389 -60.208 1.00 38.03 235 GLY A O 1
ATOM 1674 N N . GLY A 1 236 ? 37.179 -26.790 -61.089 1.00 38.16 236 GLY A N 1
ATOM 1675 C CA . GLY A 1 236 ? 36.679 -26.250 -59.818 1.00 38.16 236 GLY A CA 1
ATOM 1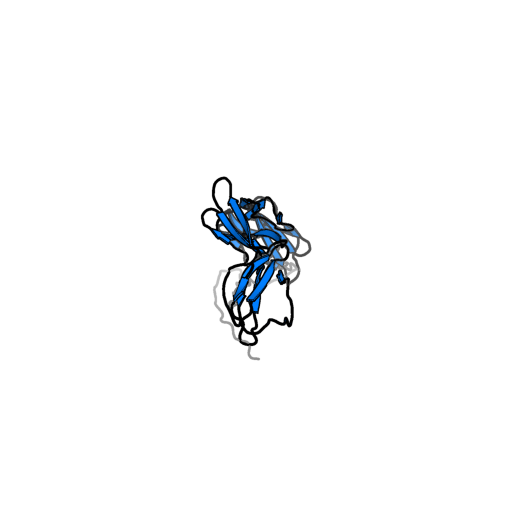676 C C . GLY A 1 236 ? 35.568 -27.034 -59.111 1.00 38.16 236 GLY A C 1
ATOM 1677 O O . GLY A 1 236 ? 35.037 -28.013 -59.623 1.00 38.16 236 GLY A O 1
ATOM 1678 N N . CYS A 1 237 ? 35.156 -26.517 -57.949 1.00 37.38 237 CYS A N 1
ATOM 1679 C CA . CYS A 1 237 ? 33.818 -26.693 -57.379 1.00 37.38 237 CYS A CA 1
ATOM 1680 C C . CYS A 1 237 ? 33.571 -25.575 -56.349 1.00 37.38 237 CYS A C 1
ATOM 1682 O O . CYS A 1 237 ? 34.302 -25.473 -55.367 1.00 37.38 237 CYS A O 1
ATOM 1684 N N . PHE A 1 238 ? 32.575 -24.713 -56.572 1.00 41.88 238 PHE A N 1
ATOM 1685 C CA . PHE A 1 238 ? 32.180 -23.678 -55.609 1.00 41.88 238 PHE A CA 1
ATOM 1686 C C . PHE A 1 238 ? 30.881 -24.124 -54.937 1.00 41.88 238 PHE A C 1
ATOM 1688 O O . PHE A 1 238 ? 29.858 -24.293 -55.601 1.00 41.88 238 PHE A O 1
ATOM 1695 N N . VAL A 1 239 ? 30.925 -24.365 -53.627 1.00 39.09 239 VAL A N 1
ATOM 1696 C CA . VAL A 1 239 ? 29.763 -24.812 -52.852 1.00 39.09 239 VAL A CA 1
ATOM 1697 C C . VAL A 1 239 ? 29.095 -23.584 -52.242 1.00 39.09 239 VAL A C 1
ATOM 1699 O O . VAL A 1 239 ? 29.675 -22.931 -51.381 1.00 39.09 239 VAL A O 1
ATOM 1702 N N . ILE A 1 240 ? 27.865 -23.276 -52.657 1.00 44.00 240 ILE A N 1
ATOM 1703 C CA . ILE A 1 240 ? 27.014 -22.308 -51.954 1.00 44.00 240 ILE A CA 1
ATOM 1704 C C . ILE A 1 240 ? 25.975 -23.112 -51.172 1.00 44.00 240 ILE A C 1
ATOM 1706 O O . ILE A 1 240 ? 25.058 -23.686 -51.756 1.00 44.00 240 ILE A O 1
ATOM 1710 N N . ALA A 1 241 ? 26.128 -23.181 -49.850 1.00 42.16 241 ALA A N 1
ATOM 1711 C CA . ALA A 1 241 ? 25.119 -23.762 -48.970 1.00 42.16 241 ALA A CA 1
ATOM 1712 C C . ALA A 1 241 ? 24.100 -22.679 -48.576 1.00 42.16 241 ALA A C 1
ATOM 1714 O O . ALA A 1 241 ? 24.471 -21.659 -47.997 1.00 42.16 241 ALA A O 1
ATOM 1715 N N . SER A 1 242 ? 22.813 -22.888 -48.874 1.00 38.62 242 SER A N 1
ATOM 1716 C CA . SER A 1 242 ? 21.731 -22.031 -48.370 1.00 38.62 242 SER A CA 1
ATOM 1717 C C . SER A 1 242 ? 21.241 -22.515 -47.005 1.00 38.62 242 SER A C 1
ATOM 1719 O O . SER A 1 242 ? 21.059 -23.716 -46.805 1.00 38.62 242 SER A O 1
ATOM 1721 N N . ALA A 1 243 ? 20.934 -21.574 -46.108 1.00 44.97 243 ALA A N 1
ATOM 1722 C CA . ALA A 1 243 ? 20.536 -21.792 -44.710 1.00 44.97 243 ALA A CA 1
ATOM 1723 C C . ALA A 1 243 ? 19.196 -22.534 -44.477 1.00 44.97 243 ALA A C 1
ATOM 1725 O O . ALA A 1 243 ? 18.759 -22.682 -43.341 1.00 44.97 243 ALA A O 1
ATOM 1726 N N . SER A 1 244 ? 18.549 -23.037 -45.523 1.00 45.97 244 SER A N 1
ATOM 1727 C CA . SER A 1 244 ? 17.416 -23.957 -45.431 1.00 45.97 244 SER A CA 1
ATOM 1728 C C . SER A 1 244 ? 17.703 -25.145 -46.345 1.00 45.97 244 SER A C 1
ATOM 1730 O O . SER A 1 244 ? 17.535 -25.058 -47.562 1.00 45.97 244 SER A O 1
ATOM 1732 N N . GLY A 1 245 ? 18.248 -26.218 -45.777 1.00 48.06 245 GLY A N 1
ATOM 1733 C CA . GLY A 1 245 ? 18.722 -27.374 -46.535 1.00 48.06 245 GLY A CA 1
ATOM 1734 C C . GLY A 1 245 ? 17.650 -27.954 -47.459 1.00 48.06 245 GLY A C 1
ATOM 1735 O O . GLY A 1 245 ? 16.551 -28.236 -46.989 1.00 48.06 245 GLY A O 1
ATOM 1736 N N . SER A 1 246 ? 17.981 -28.124 -48.751 1.00 43.72 246 SER A N 1
ATOM 1737 C CA . SER A 1 246 ? 17.493 -29.214 -49.634 1.00 43.72 246 SER A CA 1
ATOM 1738 C C . SER A 1 246 ? 17.856 -29.090 -51.129 1.00 43.72 246 SER A C 1
ATOM 1740 O O . SER A 1 246 ? 17.243 -29.785 -51.930 1.00 43.72 246 SER A O 1
ATOM 1742 N N . TRP A 1 247 ? 18.849 -28.299 -51.567 1.00 36.03 247 TRP A N 1
ATOM 1743 C CA . TRP A 1 247 ? 19.313 -28.370 -52.970 1.00 36.03 247 TRP A CA 1
ATOM 1744 C C . TRP A 1 247 ? 20.819 -28.137 -53.112 1.00 36.03 247 TRP A C 1
ATOM 1746 O O . TRP A 1 247 ? 21.369 -27.217 -52.515 1.00 36.03 247 TRP A O 1
ATOM 1756 N N . VAL A 1 248 ? 21.468 -28.961 -53.940 1.00 41.19 248 VAL A N 1
ATOM 1757 C CA . VAL A 1 248 ? 22.846 -28.769 -54.413 1.00 41.19 248 VAL A CA 1
ATOM 1758 C C . VAL A 1 248 ? 22.756 -28.385 -55.888 1.00 41.19 248 VAL A C 1
ATOM 1760 O O . VAL A 1 248 ? 22.305 -29.187 -56.703 1.00 41.19 248 VAL A O 1
ATOM 1763 N N . MET A 1 249 ? 23.148 -27.161 -56.243 1.00 36.38 249 MET A N 1
ATOM 1764 C CA . MET A 1 249 ? 23.379 -26.772 -57.638 1.00 36.38 249 MET A CA 1
ATOM 1765 C C . MET A 1 249 ? 24.882 -26.772 -57.898 1.00 36.38 249 MET A C 1
ATOM 1767 O O . MET A 1 249 ? 25.628 -26.080 -57.212 1.00 36.38 249 MET A O 1
ATOM 1771 N N . CYS A 1 250 ? 25.316 -27.542 -58.893 1.00 38.81 250 CYS A N 1
ATOM 1772 C CA . CYS A 1 250 ? 26.683 -27.515 -59.398 1.00 38.81 250 CYS A CA 1
ATOM 1773 C C . CYS A 1 250 ? 26.683 -26.716 -60.707 1.00 38.81 250 CYS A C 1
ATOM 1775 O O . CYS A 1 250 ? 25.959 -27.071 -61.638 1.00 38.81 250 CYS A O 1
ATOM 1777 N N . LEU A 1 251 ? 27.439 -25.617 -60.765 1.00 38.81 251 LEU A N 1
ATOM 1778 C CA . LEU A 1 251 ? 27.617 -24.829 -61.983 1.00 38.81 251 LEU A CA 1
ATOM 1779 C C . LEU A 1 251 ? 28.987 -25.168 -62.579 1.00 38.81 251 LEU A C 1
ATOM 1781 O O . LEU A 1 251 ? 30.017 -24.803 -62.018 1.00 38.81 251 LEU A O 1
ATOM 1785 N N . LEU A 1 252 ? 28.992 -25.878 -63.705 1.00 38.19 252 LEU A N 1
ATOM 1786 C CA . LEU A 1 252 ? 30.198 -26.152 -64.484 1.00 38.19 252 LEU A CA 1
ATOM 1787 C C . LEU A 1 252 ? 30.342 -25.077 -65.565 1.00 38.19 252 LEU A C 1
ATOM 1789 O O . LEU A 1 252 ? 29.526 -24.993 -66.480 1.00 38.19 252 LEU A O 1
ATOM 1793 N N . LEU A 1 253 ? 31.384 -24.254 -65.456 1.00 40.06 253 LEU A N 1
ATOM 1794 C CA . LEU A 1 253 ? 31.828 -23.370 -66.533 1.00 40.06 253 LEU A CA 1
ATOM 1795 C C . LEU A 1 253 ? 32.846 -24.130 -67.389 1.00 40.06 253 LEU A C 1
ATOM 1797 O O . LEU A 1 253 ? 33.968 -24.376 -66.950 1.00 40.06 253 LEU A O 1
ATOM 1801 N N . LEU A 1 254 ? 32.443 -24.508 -68.603 1.00 40.91 254 LEU A N 1
ATOM 1802 C CA . LEU A 1 254 ? 33.350 -24.974 -69.654 1.00 40.91 254 LEU A CA 1
ATOM 1803 C C . LEU A 1 254 ? 33.653 -23.821 -70.629 1.00 40.91 254 LEU A C 1
ATOM 1805 O O . LEU A 1 254 ? 32.834 -22.907 -70.746 1.00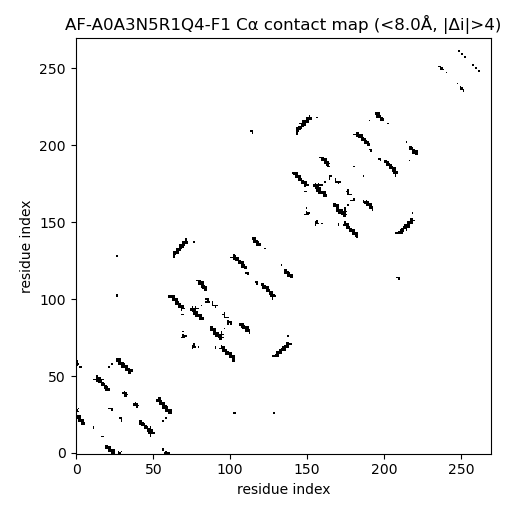 40.91 254 LEU A O 1
ATOM 1809 N N . PRO A 1 255 ? 34.780 -23.852 -71.373 1.00 37.34 255 PRO A N 1
ATOM 1810 C CA . PRO A 1 255 ? 35.216 -22.736 -72.223 1.00 37.34 255 PRO A CA 1
ATOM 1811 C C . PRO A 1 255 ? 34.321 -22.427 -73.440 1.00 37.34 255 PRO A C 1
ATOM 1813 O O . PRO A 1 255 ? 34.690 -21.598 -74.265 1.00 37.34 255 PRO A O 1
ATOM 1816 N N . ALA A 1 256 ? 33.153 -23.060 -73.579 1.00 37.78 256 ALA A N 1
ATOM 1817 C CA . ALA A 1 256 ? 32.210 -22.805 -74.665 1.00 37.78 256 ALA A CA 1
ATOM 1818 C C . ALA A 1 256 ? 30.748 -23.008 -74.205 1.00 37.78 256 ALA A C 1
ATOM 1820 O O . ALA A 1 256 ? 30.159 -24.059 -74.433 1.00 37.78 256 ALA A O 1
ATOM 1821 N N . GLY A 1 257 ? 30.159 -21.983 -73.574 1.00 41.88 257 GLY A N 1
ATOM 1822 C CA . GLY A 1 257 ? 28.704 -21.850 -73.365 1.00 41.88 257 GLY A CA 1
ATOM 1823 C C . GLY A 1 257 ? 28.096 -22.541 -72.128 1.00 41.88 257 GLY A C 1
ATOM 1824 O O . GLY A 1 257 ? 28.538 -23.600 -71.693 1.00 41.88 257 GLY A O 1
ATOM 1825 N N . LEU A 1 258 ? 27.049 -21.918 -71.559 1.00 34.53 258 LEU A N 1
ATOM 1826 C CA . LEU A 1 258 ? 26.270 -22.416 -70.412 1.00 34.53 258 LEU A CA 1
ATOM 1827 C C . LEU A 1 258 ? 25.284 -23.516 -70.848 1.00 34.53 258 LEU A C 1
ATOM 1829 O O . LEU A 1 258 ? 24.405 -23.255 -71.667 1.00 34.53 258 LEU A O 1
ATOM 1833 N N . ILE A 1 259 ? 25.336 -24.694 -70.221 1.00 42.22 259 ILE A N 1
ATOM 1834 C CA . ILE A 1 259 ? 24.242 -25.679 -70.263 1.00 42.22 259 ILE A CA 1
ATOM 1835 C C . ILE A 1 259 ? 23.756 -25.924 -68.833 1.00 42.22 259 ILE A C 1
ATOM 1837 O O . ILE A 1 259 ? 24.524 -26.311 -67.956 1.00 42.22 259 ILE A O 1
ATOM 1841 N N . LEU A 1 260 ? 22.464 -25.683 -68.597 1.00 34.91 260 LEU A N 1
ATOM 1842 C CA . LEU A 1 260 ? 21.812 -25.877 -67.303 1.00 34.91 260 LEU A CA 1
ATOM 1843 C C . LEU A 1 260 ? 21.150 -27.262 -67.263 1.00 34.91 260 LEU A C 1
ATOM 1845 O O . LEU A 1 260 ? 20.064 -27.445 -67.808 1.00 34.91 260 LEU A O 1
ATOM 1849 N N . SER A 1 261 ? 21.769 -28.241 -66.601 1.00 40.69 261 SER A N 1
ATOM 1850 C CA . SER A 1 261 ? 21.157 -29.559 -66.369 1.00 40.69 261 SER A CA 1
ATOM 1851 C C . SER A 1 261 ? 20.867 -29.781 -64.882 1.00 40.69 261 SER A C 1
ATOM 1853 O O . SER A 1 261 ? 21.770 -29.704 -64.051 1.00 40.69 261 SER A O 1
ATOM 1855 N N . ARG A 1 262 ? 19.603 -30.070 -64.537 1.00 37.19 262 ARG A N 1
ATOM 1856 C CA . ARG A 1 262 ? 19.170 -30.401 -63.166 1.00 37.19 262 ARG A CA 1
ATOM 1857 C C . ARG A 1 262 ? 19.406 -31.889 -62.885 1.00 37.19 262 ARG A C 1
ATOM 1859 O O . ARG A 1 262 ? 18.880 -32.718 -63.619 1.00 37.19 262 ARG A O 1
ATOM 1866 N N . PHE A 1 263 ? 20.087 -32.231 -61.790 1.00 40.53 263 PHE A N 1
ATOM 1867 C CA . PHE A 1 263 ? 20.143 -33.608 -61.279 1.00 40.53 263 PHE A CA 1
ATOM 1868 C C . PHE A 1 263 ? 19.392 -33.726 -59.945 1.00 40.53 263 PHE A C 1
ATOM 1870 O O . PHE A 1 263 ? 19.560 -32.900 -59.049 1.00 40.53 263 PHE A O 1
ATOM 1877 N N . ARG A 1 264 ? 18.527 -34.745 -59.825 1.00 34.59 264 ARG A N 1
ATOM 1878 C CA . ARG A 1 264 ? 17.841 -35.114 -58.575 1.00 34.59 264 ARG A CA 1
ATOM 1879 C C . ARG A 1 264 ? 18.780 -35.943 -57.695 1.00 34.59 264 ARG A C 1
ATOM 1881 O O . ARG A 1 264 ? 19.456 -36.839 -58.189 1.00 34.59 264 ARG A O 1
ATOM 1888 N N . SER A 1 265 ? 18.772 -35.655 -56.395 1.00 34.97 265 SER A N 1
ATOM 1889 C CA . SER A 1 265 ? 19.488 -36.413 -55.364 1.00 34.97 265 SER A CA 1
ATOM 1890 C C . SER A 1 265 ? 19.021 -37.875 -55.326 1.00 34.97 265 SER A C 1
ATOM 1892 O O . SER A 1 265 ? 17.822 -38.140 -55.220 1.00 34.97 265 SER A O 1
ATOM 1894 N N . LEU A 1 266 ? 19.969 -38.813 -55.400 1.00 33.12 266 LEU A N 1
ATOM 1895 C CA . LEU A 1 266 ? 19.760 -40.201 -54.991 1.00 33.12 266 LEU A CA 1
ATOM 1896 C C . LEU A 1 266 ? 20.008 -40.290 -53.482 1.00 33.12 266 LEU A C 1
ATOM 1898 O O . LEU A 1 266 ? 21.093 -39.963 -53.001 1.00 33.12 266 LEU A O 1
ATOM 1902 N N . ALA A 1 267 ? 18.976 -40.704 -52.746 1.00 32.69 267 ALA A N 1
ATOM 1903 C CA . ALA A 1 267 ? 19.057 -40.977 -51.320 1.00 32.69 267 ALA A CA 1
ATOM 1904 C C . ALA A 1 267 ? 20.041 -42.126 -51.043 1.00 32.69 267 ALA A C 1
ATOM 1906 O O . ALA A 1 267 ? 20.068 -43.129 -51.757 1.00 32.69 267 ALA A O 1
ATOM 1907 N N . LYS A 1 268 ? 20.838 -41.953 -49.987 1.00 29.81 268 LYS A N 1
ATOM 1908 C CA . LYS A 1 268 ? 21.782 -42.934 -49.445 1.00 29.81 268 LYS A CA 1
ATOM 1909 C C . LYS A 1 268 ? 21.028 -44.224 -49.082 1.00 29.81 268 LYS A C 1
ATOM 1911 O O . LYS A 1 268 ? 20.047 -44.158 -48.343 1.00 29.81 268 LYS A O 1
ATOM 1916 N N . LYS A 1 269 ? 21.476 -45.373 -49.596 1.00 32.78 269 LYS A N 1
ATOM 1917 C CA . LYS A 1 269 ? 21.102 -46.694 -49.078 1.00 32.78 269 LYS A CA 1
ATOM 1918 C C . LYS A 1 269 ? 22.199 -47.113 -48.097 1.00 32.78 269 LYS A C 1
ATOM 1920 O O . LYS A 1 269 ? 23.335 -47.255 -48.537 1.00 32.78 269 LYS A O 1
ATOM 1925 N N . GLU A 1 270 ? 21.775 -47.241 -46.836 1.00 36.50 270 GLU A N 1
ATOM 1926 C CA . GLU A 1 270 ? 22.467 -47.715 -45.615 1.00 36.50 270 GLU A CA 1
ATOM 1927 C C . GLU A 1 270 ? 23.723 -46.949 -45.156 1.00 36.50 270 GLU A C 1
ATOM 1929 O O . GLU A 1 270 ? 24.731 -46.854 -45.888 1.00 36.50 270 GLU A O 1
#

pLDDT: mean 85.66, std 21.5, range [29.81, 98.75]

Foldseek 3Di:
DWDKPDPDDDDDPAQAKDWIATGDDPQKDWDWKDWQDIDRDGRDMDGRDHDDTDIDIDMDGHKAKEKEFEDAVQFGDWQWFFPFAVPRFTADRRRIDMGIDTAQDKTKTATDDAQKQKVVRIDIDGRDHYYHYDYIYIDGNQKAKEKAFEEEPNAGDWQWWWPFAPDTWTADNRRMTMGMDTAQDKTKTATDDPQKQKVVRIDIDGRDRYYHYHPYIYIDGDDPPPPPPDDDDDDDFDFDDDPPDDDTDTFDDDPDDGDGDDDDDDDDDD